Protein AF-A0A0F9K537-F1 (afdb_monomer_lite)

Organism: NCBI:txid412755

Radius of gyration: 23.68 Å; chains: 1; bounding box: 54×37×73 Å

Structure (mmCIF, N/CA/C/O backbone):
data_AF-A0A0F9K537-F1
#
_entry.id   AF-A0A0F9K537-F1
#
loop_
_atom_site.group_PDB
_atom_site.id
_atom_site.type_symbol
_atom_site.label_atom_id
_atom_site.label_alt_id
_atom_site.label_comp_id
_atom_site.label_asym_id
_atom_site.label_entity_id
_atom_site.label_seq_id
_atom_site.pdbx_PDB_ins_code
_atom_site.Cartn_x
_atom_site.Cartn_y
_atom_site.Cartn_z
_atom_site.occupancy
_atom_site.B_iso_or_equiv
_atom_site.auth_seq_id
_atom_site.auth_comp_id
_atom_site.auth_asym_id
_atom_site.auth_atom_id
_atom_site.pdbx_PDB_model_num
ATOM 1 N N . MET A 1 1 ? -4.209 -4.284 17.758 1.00 64.75 1 MET A N 1
ATOM 2 C CA . MET A 1 1 ? -4.452 -5.390 16.801 1.00 64.75 1 MET A CA 1
ATOM 3 C C . MET A 1 1 ? -3.163 -5.709 16.054 1.00 64.75 1 MET A C 1
ATOM 5 O O . MET A 1 1 ? -2.310 -4.832 15.950 1.00 64.75 1 MET A O 1
ATOM 9 N N . LYS A 1 2 ? -2.988 -6.954 15.593 1.00 86.69 2 LYS A N 1
ATOM 10 C CA . LYS A 1 2 ? -1.840 -7.375 14.773 1.00 86.69 2 LYS A CA 1
ATOM 11 C C . LYS A 1 2 ? -2.167 -7.108 13.301 1.00 86.69 2 LYS A C 1
ATOM 13 O O . LYS A 1 2 ? -3.253 -7.473 12.868 1.00 86.69 2 LYS A O 1
ATOM 18 N N . VAL A 1 3 ? -1.240 -6.488 12.570 1.00 93.00 3 VAL A N 1
ATOM 19 C CA . VAL A 1 3 ? -1.329 -6.376 11.106 1.00 93.00 3 VAL A CA 1
ATOM 20 C C . VAL A 1 3 ? -0.833 -7.690 10.518 1.00 93.00 3 VAL A C 1
ATOM 22 O O . VAL A 1 3 ? 0.263 -8.137 10.866 1.00 93.00 3 VAL A O 1
ATOM 25 N N . VAL A 1 4 ? -1.658 -8.320 9.691 1.00 96.19 4 VAL A N 1
ATOM 26 C CA . VAL A 1 4 ? -1.285 -9.487 8.890 1.00 96.19 4 VAL A CA 1
ATOM 27 C C . VAL A 1 4 ? -0.852 -8.990 7.519 1.00 96.19 4 VAL A C 1
ATOM 29 O O . VAL A 1 4 ? -1.452 -8.065 6.975 1.00 96.19 4 VAL A O 1
ATOM 32 N N . ARG A 1 5 ? 0.223 -9.581 7.004 1.00 97.06 5 ARG A N 1
ATOM 33 C CA . ARG A 1 5 ? 0.827 -9.247 5.720 1.00 97.06 5 ARG A CA 1
ATOM 34 C C . ARG A 1 5 ? 0.804 -10.486 4.834 1.00 97.06 5 ARG A C 1
ATOM 36 O O . ARG A 1 5 ? 1.240 -11.548 5.279 1.00 97.06 5 ARG A O 1
ATOM 43 N N . THR A 1 6 ? 0.342 -10.333 3.600 1.00 97.56 6 THR A N 1
ATOM 44 C CA . THR A 1 6 ? 0.309 -11.406 2.602 1.00 97.56 6 THR A CA 1
ATOM 45 C C . THR A 1 6 ? 0.876 -10.901 1.283 1.00 97.56 6 THR A C 1
ATOM 47 O O . THR A 1 6 ? 0.289 -10.018 0.659 1.00 97.56 6 THR A O 1
ATOM 50 N N . GLU A 1 7 ? 1.998 -11.477 0.853 1.00 97.06 7 GLU A N 1
ATOM 51 C CA . GLU A 1 7 ? 2.557 -11.236 -0.481 1.00 97.06 7 GLU A CA 1
ATOM 52 C C . GLU A 1 7 ? 1.710 -11.936 -1.550 1.00 97.06 7 GLU A C 1
ATOM 54 O O . GLU A 1 7 ? 1.183 -13.031 -1.334 1.00 97.06 7 GLU A O 1
ATOM 59 N N . ARG A 1 8 ? 1.594 -11.310 -2.719 1.00 93.56 8 ARG A N 1
ATOM 60 C CA . ARG A 1 8 ? 0.795 -11.779 -3.852 1.00 93.56 8 ARG A CA 1
ATOM 61 C C . ARG A 1 8 ? 1.592 -11.658 -5.144 1.00 93.56 8 ARG A C 1
ATOM 63 O O . ARG A 1 8 ? 2.311 -10.688 -5.354 1.00 93.56 8 ARG A O 1
ATOM 70 N N . GLY A 1 9 ? 1.437 -12.648 -6.020 1.00 87.00 9 GLY A N 1
ATOM 71 C CA . GLY A 1 9 ? 2.233 -12.786 -7.246 1.00 87.00 9 GLY A CA 1
ATOM 72 C C . GLY A 1 9 ? 1.749 -11.978 -8.458 1.00 87.00 9 GLY A C 1
ATOM 73 O O . GLY A 1 9 ? 2.258 -12.188 -9.556 1.00 87.00 9 GLY A O 1
ATOM 74 N N . TRP A 1 10 ? 0.755 -11.096 -8.310 1.00 90.50 10 TRP A N 1
ATOM 75 C CA . TRP A 1 10 ? 0.192 -10.291 -9.405 1.00 90.50 10 TRP A CA 1
ATOM 76 C C . TRP A 1 10 ? 0.182 -8.798 -9.069 1.00 90.50 10 TRP A C 1
ATOM 78 O O . TRP A 1 10 ? 0.131 -8.429 -7.900 1.00 90.50 10 TRP A O 1
ATOM 88 N N . GLY A 1 11 ? 0.210 -7.931 -10.087 1.00 91.56 11 GLY A N 1
ATOM 89 C CA . GLY A 1 11 ? 0.119 -6.477 -9.905 1.00 91.56 11 GLY A CA 1
ATOM 90 C C . GLY A 1 11 ? -1.283 -6.039 -9.474 1.00 91.56 11 GLY A C 1
ATOM 91 O O . GLY A 1 11 ? -2.274 -6.601 -9.933 1.00 91.56 11 GLY A O 1
ATOM 92 N N . GLY A 1 12 ? -1.365 -5.051 -8.583 1.00 91.69 12 GLY A N 1
ATOM 93 C CA . GLY A 1 12 ? -2.626 -4.461 -8.118 1.00 91.69 12 GLY A CA 1
ATOM 94 C C . GLY A 1 12 ? -3.039 -3.185 -8.861 1.00 91.69 12 GLY A C 1
ATOM 95 O O . GLY A 1 12 ? -4.161 -2.728 -8.685 1.00 91.69 12 GLY A O 1
ATOM 96 N N . HIS A 1 13 ? -2.160 -2.606 -9.680 1.00 95.00 13 HIS A N 1
ATOM 97 C CA . HIS A 1 13 ? -2.446 -1.447 -10.530 1.00 95.00 13 HIS A CA 1
ATOM 98 C C . HIS A 1 13 ? -1.657 -1.541 -11.839 1.00 95.00 13 HIS A C 1
ATOM 100 O O . HIS A 1 13 ? -0.875 -2.477 -12.009 1.00 95.00 13 HIS A O 1
ATOM 106 N N . PHE A 1 14 ? -1.879 -0.562 -12.724 1.00 94.44 14 PHE A N 1
ATOM 107 C CA . PHE A 1 14 ? -1.317 -0.461 -14.072 1.00 94.44 14 PHE A CA 1
ATOM 108 C C . PHE A 1 14 ? -1.781 -1.581 -15.019 1.00 94.44 14 PHE A C 1
ATOM 110 O O . PHE A 1 14 ? -1.487 -2.760 -14.844 1.00 94.44 14 PHE A O 1
ATOM 117 N N . ILE A 1 15 ? -2.521 -1.215 -16.071 1.00 91.44 15 ILE A N 1
ATOM 118 C CA . ILE A 1 15 ? -3.167 -2.190 -16.971 1.00 91.44 15 ILE A CA 1
ATOM 119 C C . ILE A 1 15 ? -2.164 -3.093 -17.707 1.00 91.44 15 ILE A C 1
ATOM 121 O O . ILE A 1 15 ? -2.482 -4.237 -18.025 1.00 91.44 15 ILE A O 1
ATOM 125 N N . ALA A 1 16 ? -0.944 -2.602 -17.933 1.00 93.25 16 ALA A N 1
ATOM 126 C CA . ALA A 1 16 ? 0.131 -3.346 -18.578 1.00 93.25 16 ALA A CA 1
ATOM 127 C C . ALA A 1 16 ? 1.107 -3.982 -17.571 1.00 93.25 16 ALA A C 1
ATOM 129 O O . ALA A 1 16 ? 2.204 -4.383 -17.950 1.00 93.25 16 ALA A O 1
ATOM 130 N N . ALA A 1 17 ? 0.719 -4.139 -16.298 1.00 92.62 17 ALA A N 1
ATOM 131 C CA . ALA A 1 17 ? 1.573 -4.744 -15.274 1.00 92.62 17 ALA A CA 1
ATOM 132 C C . ALA A 1 17 ? 2.056 -6.158 -15.634 1.00 92.62 17 ALA A C 1
ATOM 134 O O . ALA A 1 17 ? 3.124 -6.571 -15.199 1.00 92.62 17 ALA A O 1
ATOM 135 N N . SER A 1 18 ? 1.320 -6.915 -16.452 1.00 91.88 18 SER A N 1
ATOM 136 C CA . SER A 1 18 ? 1.773 -8.220 -16.962 1.00 91.88 18 SER A CA 1
ATOM 137 C C . SER A 1 18 ? 3.045 -8.145 -17.818 1.00 91.88 18 SER A C 1
ATOM 139 O O . SER A 1 18 ? 3.727 -9.154 -17.970 1.00 91.88 18 SER A O 1
ATOM 141 N N . MET A 1 19 ? 3.368 -6.963 -18.342 1.00 92.38 19 MET A N 1
ATOM 142 C CA . MET A 1 19 ? 4.566 -6.658 -19.128 1.00 92.38 19 MET A CA 1
ATOM 143 C C . MET A 1 19 ? 5.662 -5.981 -18.284 1.00 92.38 19 MET A C 1
ATOM 145 O O . MET A 1 19 ? 6.722 -5.629 -18.800 1.00 92.38 19 MET A O 1
ATOM 149 N N . CYS A 1 20 ? 5.413 -5.788 -16.987 1.00 92.81 20 CYS A N 1
ATOM 150 C CA . CYS A 1 20 ? 6.408 -5.353 -16.018 1.00 92.81 20 CYS A CA 1
ATOM 151 C C . CYS A 1 20 ? 7.199 -6.556 -15.508 1.00 92.81 20 CYS A C 1
ATOM 153 O O . CYS A 1 20 ? 6.630 -7.573 -15.082 1.00 92.81 20 CYS A O 1
ATOM 155 N N . ARG A 1 21 ? 8.524 -6.424 -15.504 1.00 91.44 21 ARG A N 1
ATOM 156 C CA . ARG A 1 21 ? 9.410 -7.448 -14.940 1.00 91.44 21 ARG A CA 1
ATOM 157 C C . ARG A 1 21 ? 9.461 -7.387 -13.430 1.00 91.44 21 ARG A C 1
ATOM 159 O O . ARG A 1 21 ? 9.520 -8.435 -12.792 1.00 91.44 21 ARG A O 1
ATOM 166 N N . PHE A 1 22 ? 9.329 -6.186 -12.877 1.00 93.94 22 PHE A N 1
ATOM 167 C CA . PHE A 1 22 ? 9.158 -6.003 -11.453 1.00 93.94 22 PHE A CA 1
ATOM 168 C C . PHE A 1 22 ? 7.679 -5.875 -11.116 1.00 93.94 22 PHE A C 1
ATOM 170 O O . PHE A 1 22 ? 6.972 -4.991 -11.608 1.00 93.94 22 PHE A O 1
ATOM 177 N N . ARG A 1 23 ? 7.208 -6.768 -10.249 1.00 95.75 23 ARG A N 1
ATOM 178 C CA . ARG A 1 23 ? 5.869 -6.721 -9.672 1.00 95.75 23 ARG A CA 1
ATOM 179 C C . ARG A 1 23 ? 5.951 -7.169 -8.232 1.00 95.75 23 ARG A C 1
ATOM 181 O O . ARG A 1 23 ? 6.420 -8.270 -7.950 1.00 95.75 23 ARG A O 1
ATOM 188 N N . ARG A 1 24 ? 5.405 -6.354 -7.342 1.00 97.31 24 ARG A N 1
ATOM 189 C CA . ARG A 1 24 ? 5.242 -6.715 -5.943 1.00 97.31 24 ARG A CA 1
ATOM 190 C C . ARG A 1 24 ? 3.901 -6.244 -5.438 1.00 97.31 24 ARG A C 1
ATOM 192 O O . ARG A 1 24 ? 3.478 -5.128 -5.723 1.00 97.31 24 ARG A O 1
ATOM 199 N N . ASN A 1 25 ? 3.206 -7.098 -4.708 1.00 97.56 25 ASN A N 1
ATOM 200 C CA . ASN A 1 25 ? 1.878 -6.781 -4.229 1.00 97.56 25 ASN A CA 1
ATOM 201 C C . ASN A 1 25 ? 1.669 -7.368 -2.840 1.00 97.56 25 ASN A C 1
ATOM 203 O O . ASN A 1 25 ? 1.775 -8.574 -2.643 1.00 97.56 25 ASN A O 1
ATOM 207 N N . THR A 1 26 ? 1.326 -6.505 -1.896 1.00 98.44 26 THR A N 1
ATOM 208 C CA . THR A 1 26 ? 1.140 -6.848 -0.495 1.00 98.44 26 THR A CA 1
ATOM 209 C C . THR A 1 26 ? -0.279 -6.503 -0.075 1.00 98.44 26 THR A C 1
ATOM 211 O O . THR A 1 26 ? -0.734 -5.370 -0.226 1.00 98.44 26 THR A O 1
ATOM 214 N N . LEU A 1 27 ? -0.993 -7.482 0.477 1.00 98.00 27 LEU A N 1
ATOM 215 C CA . LEU A 1 27 ? -2.235 -7.253 1.207 1.00 98.00 27 LEU A CA 1
ATOM 216 C C . LEU A 1 27 ? -1.908 -7.051 2.690 1.00 98.00 27 LEU A C 1
ATOM 218 O O . LEU A 1 27 ? -1.298 -7.915 3.324 1.00 98.00 27 LEU A O 1
ATOM 222 N N . LEU A 1 28 ? -2.333 -5.917 3.241 1.00 97.56 28 LEU A N 1
ATOM 223 C CA . LEU A 1 28 ? -2.277 -5.614 4.666 1.00 97.56 28 LEU A CA 1
ATOM 224 C C . LEU A 1 28 ? -3.668 -5.740 5.271 1.00 97.56 28 LEU A C 1
ATOM 226 O O . LEU A 1 28 ? -4.604 -5.079 4.822 1.00 97.56 28 LEU A O 1
ATOM 230 N N . GLU A 1 29 ? -3.797 -6.539 6.325 1.00 95.19 29 GLU A N 1
ATOM 231 C CA . GLU A 1 29 ? -5.063 -6.754 7.024 1.00 95.19 29 GLU A CA 1
ATOM 232 C C . GLU A 1 29 ? -4.950 -6.371 8.501 1.00 95.19 29 GLU A C 1
ATOM 234 O O . GLU A 1 29 ? -4.051 -6.815 9.220 1.00 95.19 29 GLU A O 1
ATOM 239 N N . CYS A 1 30 ? -5.895 -5.562 8.980 1.00 92.38 30 CYS A N 1
ATOM 240 C CA . CYS A 1 30 ? -6.025 -5.207 10.391 1.00 92.38 30 CYS A CA 1
ATOM 241 C C . CYS A 1 30 ? -7.513 -5.094 10.755 1.00 92.38 30 CYS A C 1
ATOM 243 O O . CYS A 1 30 ? -8.173 -4.087 10.488 1.00 92.38 30 CYS A O 1
ATOM 245 N N . GLY A 1 31 ? -8.072 -6.150 11.354 1.00 88.38 31 GLY A N 1
ATOM 246 C CA . GLY A 1 31 ? -9.503 -6.215 11.656 1.00 88.38 31 GLY A CA 1
ATOM 247 C C . GLY A 1 31 ? -10.350 -6.222 10.379 1.00 88.38 31 GLY A C 1
ATOM 248 O O . GLY A 1 31 ? -10.257 -7.149 9.581 1.00 88.38 31 GLY A O 1
ATOM 249 N N . LYS A 1 32 ? -11.194 -5.199 10.195 1.00 88.50 32 LYS A N 1
ATOM 250 C CA . LYS A 1 32 ? -12.024 -5.035 8.986 1.00 88.50 32 LYS A CA 1
ATOM 251 C C . LYS A 1 32 ? -11.325 -4.258 7.867 1.00 88.50 32 LYS A C 1
ATOM 253 O O . LYS A 1 32 ? -11.779 -4.326 6.729 1.00 88.50 32 LYS A O 1
ATOM 258 N N . LYS A 1 33 ? -10.249 -3.528 8.181 1.00 91.06 33 LYS A N 1
ATOM 259 C CA . LYS A 1 33 ? -9.518 -2.718 7.203 1.00 91.06 33 LYS A CA 1
ATOM 260 C C . LYS A 1 33 ? -8.540 -3.589 6.432 1.00 91.06 33 LYS A C 1
ATOM 262 O O . LYS A 1 33 ? -7.820 -4.401 7.022 1.00 91.06 33 LYS A O 1
ATOM 267 N N . ARG A 1 34 ? -8.529 -3.392 5.118 1.00 95.88 34 ARG A N 1
ATOM 268 C CA . ARG A 1 34 ? -7.655 -4.082 4.177 1.00 95.88 34 ARG A CA 1
ATOM 269 C C . ARG A 1 34 ? -7.102 -3.086 3.179 1.00 95.88 34 ARG A C 1
ATOM 271 O O . ARG A 1 34 ? -7.869 -2.317 2.605 1.00 95.88 34 ARG A O 1
ATOM 278 N N . ILE A 1 35 ? -5.791 -3.117 2.997 1.00 97.56 35 ILE A N 1
ATOM 279 C CA . ILE A 1 35 ? -5.073 -2.231 2.085 1.00 97.56 35 ILE A CA 1
ATOM 280 C C . ILE A 1 35 ? -4.256 -3.088 1.132 1.00 97.56 35 ILE A C 1
ATOM 282 O O . ILE A 1 35 ? -3.571 -4.016 1.558 1.00 97.56 35 ILE A O 1
ATOM 286 N N . VAL A 1 36 ? -4.330 -2.767 -0.151 1.00 98.25 36 VAL A N 1
ATOM 287 C CA . VAL A 1 36 ? -3.458 -3.312 -1.185 1.00 98.25 36 VAL A CA 1
ATOM 288 C C . VAL A 1 36 ? -2.343 -2.313 -1.434 1.00 98.25 36 VAL A C 1
ATOM 290 O O . VAL A 1 36 ? -2.634 -1.187 -1.810 1.00 98.25 36 VAL A O 1
ATOM 293 N N . VAL A 1 37 ? -1.092 -2.729 -1.259 1.00 98.44 37 VAL A N 1
ATOM 294 C CA . VAL A 1 37 ? 0.093 -1.983 -1.701 1.00 98.44 37 VAL A CA 1
ATOM 295 C C . VAL A 1 37 ? 0.649 -2.698 -2.918 1.00 98.44 37 VAL A C 1
ATOM 297 O O . VAL A 1 37 ? 0.933 -3.891 -2.847 1.00 98.44 37 VAL A O 1
ATOM 300 N N . SER A 1 38 ? 0.789 -2.005 -4.039 1.00 98.25 38 SER A N 1
ATOM 301 C CA . SER A 1 38 ? 1.267 -2.586 -5.289 1.00 98.25 38 SER A CA 1
ATOM 302 C C . SER A 1 38 ? 2.406 -1.752 -5.834 1.00 98.25 38 SER A C 1
ATOM 304 O O . SER A 1 38 ? 2.232 -0.559 -6.029 1.00 98.25 38 SER A O 1
ATOM 306 N N . THR A 1 39 ? 3.513 -2.401 -6.173 1.00 98.25 39 THR A N 1
ATOM 307 C CA . THR A 1 39 ? 4.623 -1.812 -6.918 1.00 98.25 39 THR A CA 1
ATOM 308 C C . THR A 1 39 ? 4.742 -2.501 -8.265 1.00 98.25 39 THR A C 1
ATOM 310 O O . THR A 1 39 ? 4.729 -3.733 -8.339 1.00 98.25 39 THR A O 1
ATOM 313 N N . VAL A 1 40 ? 4.832 -1.714 -9.329 1.00 97.31 40 VAL A N 1
ATOM 314 C CA . VAL A 1 40 ? 5.134 -2.194 -10.679 1.00 97.31 40 VAL A CA 1
ATOM 315 C C . VAL A 1 40 ? 6.319 -1.416 -11.230 1.00 97.31 40 VAL A C 1
ATOM 317 O O . VAL A 1 40 ? 6.553 -0.274 -10.839 1.00 97.31 40 VAL A O 1
ATOM 320 N N . GLY A 1 41 ? 7.097 -2.047 -12.099 1.00 95.56 41 GLY A N 1
ATOM 321 C CA . GLY A 1 41 ? 8.331 -1.459 -12.593 1.00 95.56 41 GLY A CA 1
ATOM 322 C C . GLY A 1 41 ? 8.921 -2.203 -13.771 1.00 95.56 41 GLY A C 1
ATOM 323 O O . GLY A 1 41 ? 8.524 -3.340 -14.046 1.00 95.56 41 GLY A O 1
ATOM 324 N N . CYS A 1 42 ? 9.900 -1.591 -14.437 1.00 92.75 42 CYS A N 1
ATOM 325 C CA . CYS A 1 42 ? 10.659 -2.270 -15.490 1.00 92.75 42 CYS A CA 1
ATOM 326 C C . CYS A 1 42 ? 9.708 -2.750 -16.612 1.00 92.75 42 CYS A C 1
ATOM 328 O O . CYS A 1 42 ? 9.559 -3.950 -16.869 1.00 92.75 42 CYS A O 1
ATOM 330 N N . TYR A 1 43 ? 8.940 -1.811 -17.179 1.00 93.62 43 TYR A N 1
ATOM 331 C CA . TYR A 1 43 ? 7.892 -2.075 -18.169 1.00 93.62 43 TYR A CA 1
ATOM 332 C C . TYR A 1 43 ? 8.475 -2.221 -19.578 1.00 93.62 43 TYR A C 1
ATOM 334 O O . TYR A 1 43 ? 9.131 -1.308 -20.070 1.00 93.62 43 TYR A O 1
ATOM 342 N N . TYR A 1 44 ? 8.189 -3.343 -20.246 1.00 91.06 44 TYR A N 1
ATOM 343 C CA . TYR A 1 44 ? 8.619 -3.608 -21.625 1.00 91.06 44 TYR A CA 1
ATOM 344 C C . TYR A 1 44 ? 7.397 -3.732 -22.545 1.00 91.06 44 TYR A C 1
ATOM 346 O O . TYR A 1 44 ? 6.779 -4.802 -22.592 1.00 91.06 44 TYR A O 1
ATOM 354 N N . PRO A 1 45 ? 7.011 -2.662 -23.267 1.00 87.94 45 PRO A N 1
ATOM 355 C CA . PRO A 1 45 ? 5.871 -2.707 -24.172 1.00 87.94 45 PRO A CA 1
ATOM 356 C C . PRO A 1 45 ? 6.089 -3.711 -25.318 1.00 87.94 45 PRO A C 1
ATOM 358 O O . PRO A 1 45 ? 7.228 -3.993 -25.707 1.00 87.94 45 PRO A O 1
ATOM 361 N N . PRO A 1 46 ? 5.009 -4.227 -25.933 1.00 83.19 46 PRO A N 1
ATOM 362 C CA . PRO A 1 46 ? 5.118 -5.053 -27.127 1.00 83.19 46 PRO A CA 1
ATOM 363 C C . PRO A 1 46 ? 5.801 -4.264 -28.250 1.00 83.19 46 PRO A C 1
ATOM 365 O O . PRO A 1 46 ? 5.419 -3.131 -28.534 1.00 83.19 46 PRO A O 1
ATOM 368 N N . GLY A 1 47 ? 6.802 -4.865 -28.894 1.00 76.69 47 GLY A N 1
ATOM 369 C CA . GLY A 1 47 ? 7.589 -4.211 -29.945 1.00 76.69 47 GLY A CA 1
ATOM 370 C C . GLY A 1 47 ? 8.847 -3.490 -29.455 1.00 76.69 47 GLY A C 1
ATOM 371 O O . GLY A 1 47 ? 9.629 -3.053 -30.295 1.00 76.69 47 GLY A O 1
ATOM 372 N N . ALA A 1 48 ? 9.091 -3.420 -28.140 1.00 72.25 48 ALA A N 1
ATOM 373 C CA . ALA A 1 48 ? 10.434 -3.148 -27.634 1.00 72.25 48 ALA A CA 1
ATOM 374 C C . ALA A 1 48 ? 11.396 -4.246 -28.119 1.00 72.25 48 ALA A C 1
ATOM 376 O O . ALA A 1 48 ? 10.993 -5.412 -28.242 1.00 72.25 48 ALA A O 1
ATOM 377 N N . ASP A 1 49 ? 12.652 -3.887 -28.399 1.00 66.56 49 ASP A N 1
ATOM 378 C CA . ASP A 1 49 ? 13.678 -4.861 -28.767 1.00 66.56 49 ASP A CA 1
ATOM 379 C C . ASP A 1 49 ? 14.013 -5.751 -27.560 1.00 66.56 49 ASP A C 1
ATOM 381 O O . ASP A 1 49 ? 14.934 -5.522 -26.782 1.00 66.56 49 ASP A O 1
ATOM 385 N N . ASN A 1 50 ? 13.213 -6.796 -27.384 1.00 59.72 50 ASN A N 1
ATOM 386 C CA . ASN A 1 50 ? 13.370 -7.765 -26.309 1.00 59.72 50 ASN A CA 1
ATOM 387 C C . ASN A 1 50 ? 14.472 -8.793 -26.611 1.00 59.72 50 ASN A C 1
ATOM 389 O O . ASN A 1 50 ? 14.613 -9.752 -25.853 1.00 59.72 50 ASN A O 1
ATOM 393 N N . SER A 1 51 ? 15.235 -8.637 -27.705 1.00 60.97 51 SER A N 1
ATOM 394 C CA . SER A 1 51 ? 16.347 -9.541 -28.033 1.00 60.97 51 SER A CA 1
ATOM 395 C C . SER A 1 51 ? 17.466 -9.482 -26.991 1.00 60.97 51 SER A C 1
ATOM 397 O O . SER A 1 51 ? 18.157 -10.477 -26.775 1.00 60.97 51 SER A O 1
ATOM 399 N N . LEU A 1 52 ? 17.568 -8.356 -26.280 1.00 59.00 52 LEU A N 1
ATOM 400 C CA . LEU A 1 52 ? 18.384 -8.186 -25.087 1.00 59.00 52 LEU A CA 1
ATOM 401 C C . LEU A 1 52 ? 17.457 -7.841 -23.925 1.00 59.00 52 LEU A C 1
ATOM 403 O O . LEU A 1 52 ? 17.263 -6.662 -23.618 1.00 59.00 52 LEU A O 1
ATOM 407 N N . PRO A 1 53 ? 16.862 -8.851 -23.261 1.00 53.78 53 PRO A N 1
ATOM 408 C CA . PRO A 1 53 ? 15.975 -8.605 -22.144 1.00 53.78 53 PRO A CA 1
ATOM 409 C C . PRO A 1 53 ? 16.676 -7.752 -21.081 1.00 53.78 53 PRO A C 1
ATOM 411 O O . PRO A 1 53 ? 16.042 -6.962 -20.400 1.00 53.78 53 PRO A O 1
ATOM 414 N N . GLU A 1 54 ? 17.982 -7.886 -20.947 1.00 59.94 54 GLU A N 1
ATOM 415 C CA . GLU A 1 54 ? 18.770 -7.271 -19.890 1.00 59.94 54 GLU A CA 1
ATOM 416 C C . GLU A 1 54 ? 19.157 -5.816 -20.176 1.00 59.94 54 GLU A C 1
ATOM 418 O O . GLU A 1 54 ? 19.800 -5.215 -19.323 1.00 59.94 54 GLU A O 1
ATOM 423 N N . ASN A 1 55 ? 18.783 -5.237 -21.331 1.00 67.56 55 ASN A N 1
ATOM 424 C CA . ASN A 1 55 ? 19.093 -3.834 -21.596 1.00 67.56 55 ASN A CA 1
ATOM 425 C C . ASN A 1 55 ? 18.047 -2.906 -20.934 1.00 67.56 55 ASN A C 1
ATOM 427 O O . ASN A 1 55 ? 16.887 -2.880 -21.374 1.00 67.56 55 ASN A O 1
ATOM 431 N N . PRO A 1 56 ? 18.423 -2.136 -19.897 1.00 67.50 56 PRO A N 1
ATOM 432 C CA . PRO A 1 56 ? 17.553 -1.129 -19.298 1.00 67.50 56 PRO A CA 1
ATOM 433 C C . P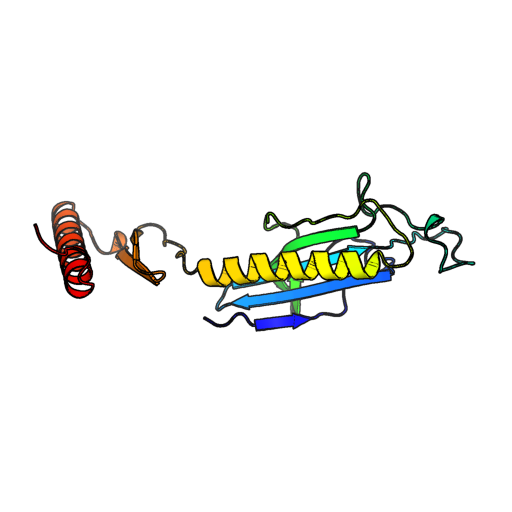RO A 1 56 ? 17.069 -0.049 -20.275 1.00 67.50 56 PRO A C 1
ATOM 435 O O . PRO A 1 56 ? 15.992 0.505 -20.077 1.00 67.50 56 PRO A O 1
ATOM 438 N N . GLU A 1 57 ? 17.805 0.211 -21.360 1.00 70.56 57 GLU A N 1
ATOM 439 C CA . GLU A 1 57 ? 17.454 1.221 -22.374 1.00 70.56 57 GLU A CA 1
ATOM 440 C C . GLU A 1 57 ? 16.150 0.904 -23.127 1.00 70.56 57 GLU A C 1
ATOM 442 O O . GLU A 1 57 ? 15.540 1.792 -23.716 1.00 70.56 57 GLU A O 1
ATOM 447 N N . ASN A 1 58 ? 15.706 -0.357 -23.090 1.00 79.94 58 ASN A N 1
ATOM 448 C CA . ASN A 1 58 ? 14.465 -0.806 -23.725 1.00 79.94 58 ASN A CA 1
ATOM 449 C C . ASN A 1 58 ? 13.247 -0.735 -22.789 1.00 79.94 58 ASN A C 1
ATOM 451 O O . ASN A 1 58 ? 12.125 -1.026 -23.219 1.00 79.94 58 ASN A O 1
ATOM 455 N N . ALA A 1 59 ? 13.448 -0.382 -21.516 1.00 84.81 59 ALA A N 1
ATOM 456 C CA . ALA A 1 59 ? 12.350 -0.148 -20.594 1.00 84.81 59 ALA A CA 1
ATOM 457 C C . ALA A 1 59 ? 11.617 1.150 -20.964 1.00 84.81 59 ALA A C 1
ATOM 459 O O . ALA A 1 59 ? 12.219 2.151 -21.344 1.00 84.81 59 ALA A O 1
ATOM 460 N N . SER A 1 60 ? 10.296 1.145 -20.821 1.00 91.19 60 SER A N 1
ATOM 461 C CA . SER A 1 60 ? 9.453 2.331 -20.948 1.00 91.19 60 SER A CA 1
ATOM 462 C C . SER A 1 60 ? 8.994 2.791 -19.571 1.00 91.19 60 SER A C 1
ATOM 464 O O . SER A 1 60 ? 8.891 2.002 -18.628 1.00 91.19 60 SER A O 1
ATOM 466 N N . THR A 1 61 ? 8.644 4.069 -19.461 1.00 92.81 61 THR A N 1
ATOM 467 C CA . THR A 1 61 ? 8.034 4.589 -18.242 1.00 92.81 61 THR A CA 1
ATOM 468 C C . THR A 1 61 ? 6.601 4.066 -18.075 1.00 92.81 61 THR A C 1
ATOM 470 O O . THR A 1 61 ? 5.874 3.843 -19.047 1.00 92.81 61 THR A O 1
ATOM 473 N N . ILE A 1 62 ? 6.204 3.854 -16.821 1.00 91.31 62 ILE A N 1
ATOM 474 C CA . ILE A 1 62 ? 4.853 3.463 -16.381 1.00 91.31 62 ILE A CA 1
ATOM 475 C C . ILE A 1 62 ? 3.958 4.706 -16.229 1.00 91.31 62 ILE A C 1
ATOM 477 O O . ILE A 1 62 ? 2.739 4.629 -16.371 1.00 91.31 62 ILE A O 1
ATOM 481 N N . GLY A 1 63 ? 4.576 5.873 -16.019 1.00 89.44 63 GLY A N 1
ATOM 482 C CA . GLY A 1 63 ? 3.939 7.187 -15.988 1.00 89.44 63 GLY A CA 1
ATOM 483 C C . GLY A 1 63 ? 4.892 8.291 -16.452 1.00 89.44 63 GLY A C 1
ATOM 484 O O . GLY A 1 63 ? 5.950 8.012 -17.016 1.00 89.44 63 GLY A O 1
ATOM 485 N N . TYR A 1 64 ? 4.530 9.556 -16.228 1.00 88.50 64 TYR A N 1
ATOM 486 C CA . TYR A 1 64 ? 5.397 10.692 -16.567 1.00 88.50 64 TYR A CA 1
ATOM 487 C C . TYR A 1 64 ? 6.698 10.629 -15.755 1.00 88.50 64 TYR A C 1
ATOM 489 O O . TYR A 1 64 ? 6.646 10.813 -14.541 1.00 88.50 64 TYR A O 1
ATOM 497 N N . GLU A 1 65 ? 7.819 10.341 -16.430 1.00 91.44 65 GLU A N 1
ATOM 498 C CA . GLU A 1 65 ? 9.178 10.244 -15.861 1.00 91.44 65 GLU A CA 1
ATOM 499 C C . GLU A 1 65 ? 9.333 9.215 -14.719 1.00 91.44 65 GLU A C 1
ATOM 501 O O . GLU A 1 65 ? 10.143 9.390 -13.812 1.00 91.44 65 GLU A O 1
ATOM 506 N N . ARG A 1 66 ? 8.565 8.114 -14.754 1.00 95.12 66 ARG A N 1
ATOM 507 C CA . ARG A 1 66 ? 8.606 7.055 -13.725 1.00 95.12 66 ARG A CA 1
ATOM 508 C C . ARG A 1 66 ? 8.751 5.672 -14.342 1.00 95.12 66 ARG A C 1
ATOM 510 O O . ARG A 1 66 ? 7.864 5.241 -15.077 1.00 95.12 66 ARG A O 1
ATOM 517 N N . TYR A 1 67 ? 9.821 4.958 -14.014 1.00 95.94 67 TYR A N 1
ATOM 518 C CA . TYR A 1 67 ? 10.034 3.564 -14.428 1.00 95.94 67 TYR A CA 1
ATOM 519 C C . TYR A 1 67 ? 9.515 2.555 -13.407 1.00 95.94 67 TYR A C 1
ATOM 521 O O . TYR A 1 67 ? 9.205 1.426 -13.783 1.00 95.94 67 TYR A O 1
ATOM 529 N N . TYR A 1 68 ? 9.407 2.966 -12.142 1.00 97.38 68 TYR A N 1
ATOM 530 C CA . TYR A 1 68 ? 8.803 2.199 -11.057 1.00 97.38 68 TYR A CA 1
ATOM 531 C C . TYR A 1 68 ? 7.803 3.081 -10.320 1.00 97.38 68 TYR A C 1
ATOM 533 O O . TYR A 1 68 ? 8.030 4.281 -10.153 1.00 97.38 68 TYR A O 1
ATOM 541 N N . GLU A 1 69 ? 6.711 2.479 -9.867 1.00 97.88 69 GLU A N 1
ATOM 542 C CA . GLU A 1 69 ? 5.634 3.155 -9.151 1.00 97.88 69 GLU A CA 1
ATOM 543 C C . GLU A 1 69 ? 5.064 2.220 -8.084 1.00 97.88 69 GLU A C 1
ATOM 545 O O . GLU A 1 69 ? 4.798 1.045 -8.349 1.00 97.88 69 GLU A O 1
ATOM 550 N N . THR A 1 70 ? 4.887 2.739 -6.873 1.00 98.38 70 THR A N 1
ATOM 551 C CA . THR A 1 70 ? 4.160 2.114 -5.774 1.00 98.38 70 THR A CA 1
ATOM 552 C C . THR A 1 70 ? 2.878 2.892 -5.541 1.00 98.38 70 THR A C 1
ATOM 554 O O . THR A 1 70 ? 2.909 4.101 -5.357 1.00 98.38 70 THR A O 1
ATOM 557 N N . MET A 1 71 ? 1.753 2.192 -5.487 1.00 98.19 71 MET A N 1
ATOM 558 C CA . MET A 1 71 ? 0.454 2.761 -5.146 1.00 98.19 71 MET A CA 1
ATOM 559 C C . MET A 1 71 ? -0.210 1.942 -4.043 1.00 98.19 71 MET A C 1
ATOM 561 O O . MET A 1 71 ? 0.057 0.744 -3.886 1.00 98.19 71 MET A O 1
ATOM 565 N N . ALA A 1 72 ? -1.110 2.576 -3.293 1.00 98.25 72 ALA A N 1
ATOM 566 C CA . ALA A 1 72 ? -1.887 1.927 -2.249 1.00 98.25 72 ALA A CA 1
ATOM 567 C C . ALA A 1 72 ? -3.384 2.186 -2.432 1.00 98.25 72 ALA A C 1
ATOM 569 O O . ALA A 1 72 ? -3.794 3.281 -2.798 1.00 98.25 72 ALA A O 1
ATOM 570 N N . PHE A 1 73 ? -4.209 1.180 -2.152 1.00 97.81 73 PHE A N 1
ATOM 571 C CA . PHE A 1 73 ? -5.659 1.242 -2.335 1.00 97.81 73 PHE A CA 1
ATOM 572 C C . PHE A 1 73 ? -6.392 0.549 -1.191 1.00 97.81 73 PHE A C 1
ATOM 574 O O . PHE A 1 73 ? -5.898 -0.437 -0.634 1.00 97.81 73 PHE A O 1
ATOM 581 N N . GLU A 1 74 ? -7.616 0.984 -0.889 1.00 96.56 74 GLU A N 1
ATOM 582 C CA . GLU A 1 74 ? -8.542 0.128 -0.142 1.00 96.56 74 GLU A CA 1
ATOM 583 C C . GLU A 1 74 ? -8.754 -1.185 -0.906 1.00 96.56 74 GLU A C 1
ATOM 585 O O . GLU A 1 74 ? -8.883 -1.196 -2.131 1.00 96.56 74 GLU A O 1
ATOM 590 N N . ALA A 1 75 ? -8.820 -2.311 -0.199 1.00 96.31 75 ALA A N 1
ATOM 591 C CA . ALA A 1 75 ? -9.118 -3.578 -0.853 1.00 96.31 75 ALA A CA 1
ATOM 592 C C . ALA A 1 75 ? -10.630 -3.739 -1.093 1.00 96.31 75 ALA A C 1
ATOM 594 O O . ALA A 1 75 ? -11.444 -3.511 -0.195 1.00 96.31 75 ALA A O 1
ATOM 595 N N . ARG A 1 76 ? -11.012 -4.217 -2.280 1.00 95.75 76 ARG A N 1
ATOM 596 C CA . ARG A 1 76 ? -12.367 -4.688 -2.595 1.00 95.75 76 ARG A CA 1
ATOM 597 C C . ARG A 1 76 ? -12.356 -6.204 -2.706 1.00 95.75 76 ARG A C 1
ATOM 599 O O . ARG A 1 76 ? -11.519 -6.769 -3.403 1.00 95.75 76 ARG A O 1
ATOM 606 N N . PHE A 1 77 ? -13.312 -6.865 -2.067 1.00 96.06 77 PHE A N 1
ATOM 607 C CA . PHE A 1 77 ? -13.476 -8.301 -2.251 1.00 96.06 77 PHE A CA 1
ATOM 608 C C . PHE A 1 77 ? -14.052 -8.585 -3.641 1.00 96.06 77 PHE A C 1
ATOM 610 O O . PHE A 1 77 ? -15.104 -8.058 -4.002 1.00 96.06 77 PHE A O 1
ATOM 617 N N . SER A 1 78 ? -13.338 -9.390 -4.416 1.00 92.69 78 SER A N 1
ATOM 618 C CA . SER A 1 78 ? -13.727 -9.896 -5.726 1.00 92.69 78 SER A CA 1
ATOM 619 C C . SER A 1 78 ? -13.405 -11.381 -5.725 1.00 92.69 78 SER A C 1
ATOM 621 O O . SER A 1 78 ? -12.256 -11.763 -5.927 1.00 92.69 78 SER A O 1
ATOM 623 N N . GLU A 1 79 ? -14.407 -12.197 -5.402 1.00 91.88 79 GLU A N 1
ATOM 624 C CA . GLU A 1 79 ? -14.234 -13.618 -5.098 1.00 91.88 79 GLU A CA 1
ATOM 625 C C . GLU A 1 79 ? -13.299 -14.331 -6.102 1.00 91.88 79 GLU A C 1
ATOM 627 O O . GLU A 1 79 ? -13.473 -14.168 -7.312 1.00 91.88 79 GLU A O 1
ATOM 632 N N . PRO A 1 80 ? -12.300 -15.105 -5.629 1.00 93.19 80 PRO A N 1
ATOM 633 C CA . PRO A 1 80 ? -11.995 -15.429 -4.228 1.00 93.19 80 PRO A CA 1
ATOM 634 C C . PRO A 1 80 ? -10.999 -14.466 -3.547 1.00 93.19 80 PRO A C 1
ATOM 636 O O . PRO A 1 80 ? -10.573 -14.727 -2.421 1.00 93.19 80 PRO A O 1
ATOM 639 N N . TYR A 1 81 ? -10.600 -13.370 -4.200 1.00 94.12 81 TYR A N 1
ATOM 640 C CA . TYR A 1 81 ? -9.466 -12.542 -3.781 1.00 94.12 81 TYR A CA 1
ATOM 641 C C . TYR A 1 81 ? -9.870 -11.142 -3.294 1.00 94.12 81 TYR A C 1
ATOM 643 O O . TYR A 1 81 ? -10.922 -10.595 -3.619 1.00 94.12 81 TYR A O 1
ATOM 651 N N . TRP A 1 82 ? -9.003 -10.533 -2.486 1.00 96.19 82 TRP A N 1
ATOM 652 C CA . TRP A 1 82 ? -9.083 -9.112 -2.146 1.00 96.19 82 TRP A CA 1
ATOM 653 C C . TRP A 1 82 ? -8.254 -8.315 -3.145 1.00 96.19 82 TRP A C 1
ATOM 655 O O . TRP A 1 82 ? -7.031 -8.330 -3.070 1.00 96.19 82 TRP A O 1
ATOM 665 N N . GLU A 1 83 ? -8.897 -7.611 -4.066 1.00 96.12 83 GLU A N 1
ATOM 666 C CA . GLU A 1 83 ? -8.224 -6.837 -5.112 1.00 96.12 83 GLU A CA 1
ATOM 667 C C . GLU A 1 83 ? -8.090 -5.361 -4.742 1.00 96.12 83 GLU A C 1
ATOM 669 O O . GLU A 1 83 ? -8.778 -4.864 -3.849 1.00 96.12 83 GLU A O 1
ATOM 674 N N . ALA A 1 84 ? -7.196 -4.646 -5.424 1.00 96.56 84 ALA A N 1
ATOM 675 C CA . ALA A 1 84 ? -7.110 -3.198 -5.281 1.00 96.56 84 ALA A CA 1
ATOM 676 C C . ALA A 1 84 ? -8.413 -2.549 -5.763 1.00 96.56 84 ALA A C 1
ATOM 678 O O . ALA A 1 84 ? -8.859 -2.773 -6.891 1.00 96.56 84 ALA A O 1
ATOM 679 N N . ASN A 1 85 ? -9.026 -1.716 -4.927 1.00 96.44 85 ASN A N 1
ATOM 680 C CA . ASN A 1 85 ? -10.074 -0.820 -5.381 1.00 96.44 85 ASN A CA 1
ATOM 681 C C . ASN A 1 85 ? -9.423 0.432 -5.968 1.00 96.44 85 ASN A C 1
ATOM 683 O O . ASN A 1 85 ? -9.200 1.405 -5.254 1.00 96.44 85 ASN A O 1
ATOM 687 N N . VAL A 1 86 ? -9.134 0.410 -7.267 1.00 92.69 86 VAL A N 1
ATOM 688 C CA . VAL A 1 86 ? -8.439 1.510 -7.962 1.00 92.69 86 VAL A CA 1
ATOM 689 C C . VAL A 1 86 ? -9.165 2.861 -7.878 1.00 92.69 86 VAL A C 1
ATOM 691 O O . VAL A 1 86 ? -8.553 3.896 -8.097 1.00 92.69 86 VAL A O 1
ATOM 694 N N . CYS A 1 87 ? -10.452 2.878 -7.509 1.00 94.38 87 CYS A N 1
ATOM 695 C CA . CYS A 1 87 ? -11.215 4.107 -7.264 1.00 94.38 87 CYS A CA 1
ATOM 696 C C . CYS A 1 87 ? -11.022 4.690 -5.851 1.00 94.38 87 CYS A C 1
ATOM 698 O O . CYS A 1 87 ? -11.591 5.734 -5.540 1.00 94.38 87 CYS A O 1
ATOM 700 N N . LYS A 1 88 ? -10.306 3.990 -4.968 1.00 94.75 88 LYS A N 1
ATOM 701 C CA . LYS A 1 88 ? -10.091 4.355 -3.564 1.00 94.75 88 LYS A CA 1
ATOM 702 C C . LYS A 1 88 ? -8.612 4.267 -3.211 1.00 94.75 88 LYS A C 1
ATOM 704 O O . LYS A 1 88 ? -8.186 3.411 -2.431 1.00 94.75 88 LYS A O 1
ATOM 709 N N . GLU A 1 89 ? -7.842 5.137 -3.841 1.00 95.62 89 GLU A N 1
ATOM 710 C CA . GLU A 1 89 ? -6.426 5.311 -3.553 1.00 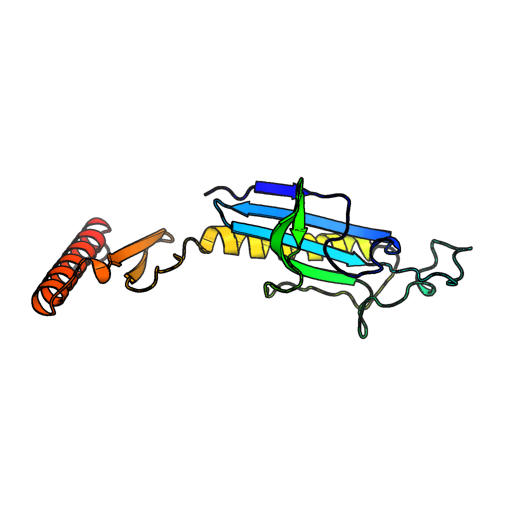95.62 89 GLU A CA 1
ATOM 711 C C . GLU A 1 89 ? -6.213 5.834 -2.126 1.00 95.62 89 GLU A C 1
ATOM 713 O O . GLU A 1 89 ? -7.015 6.606 -1.596 1.00 95.62 89 GLU A O 1
ATOM 718 N N . ILE A 1 90 ? -5.136 5.378 -1.495 1.00 94.88 90 ILE A N 1
ATOM 719 C CA . ILE A 1 90 ? -4.712 5.777 -0.159 1.00 94.88 90 ILE A CA 1
ATOM 720 C C . ILE A 1 90 ? -3.391 6.519 -0.303 1.00 94.88 90 ILE A C 1
ATOM 722 O O . ILE A 1 90 ? -2.413 5.949 -0.777 1.00 94.88 90 ILE A O 1
ATOM 726 N N . SER A 1 91 ? -3.361 7.769 0.151 1.00 94.50 91 SER A N 1
ATOM 727 C CA . SER A 1 91 ? -2.141 8.575 0.190 1.00 94.50 91 SER A CA 1
ATOM 728 C C . SER A 1 91 ? -1.202 8.134 1.316 1.00 94.50 91 SER A C 1
ATOM 730 O O . SER A 1 91 ? -1.642 7.650 2.364 1.00 94.50 91 SER A O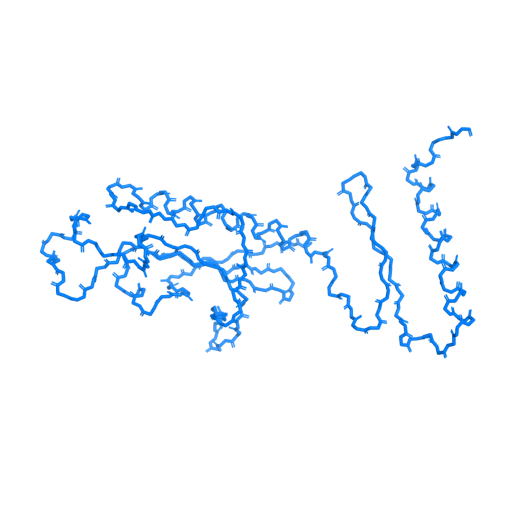 1
ATOM 732 N N . PHE A 1 92 ? 0.093 8.327 1.094 1.00 95.69 92 PHE A N 1
ATOM 733 C CA . PHE A 1 92 ? 1.185 8.061 2.028 1.00 95.69 92 PHE A CA 1
ATOM 734 C C . PHE A 1 92 ? 2.377 8.969 1.684 1.00 95.69 92 PHE A C 1
ATOM 736 O O . PHE A 1 92 ? 2.407 9.566 0.609 1.00 95.69 92 PHE A O 1
ATOM 743 N N . GLU A 1 93 ? 3.333 9.087 2.603 1.00 95.81 93 GLU A N 1
ATOM 744 C CA . GLU A 1 93 ? 4.453 10.040 2.517 1.00 95.81 93 GLU A CA 1
ATOM 745 C C . GLU A 1 93 ? 5.759 9.408 2.021 1.00 95.81 93 GLU A C 1
ATOM 747 O O . GLU A 1 93 ? 6.663 10.108 1.565 1.00 95.81 93 GLU A O 1
ATOM 752 N N . SER A 1 94 ? 5.893 8.087 2.147 1.00 96.44 94 SER A N 1
ATOM 753 C CA . SER A 1 94 ? 7.061 7.355 1.660 1.00 96.44 94 SER A CA 1
ATOM 754 C C . SER A 1 94 ? 7.258 7.568 0.160 1.00 96.44 94 SER A C 1
ATOM 756 O O . SER A 1 94 ? 6.298 7.701 -0.600 1.00 96.44 94 SER A O 1
ATOM 758 N N . GLU A 1 95 ? 8.521 7.553 -0.265 1.00 97.44 95 GLU A N 1
ATOM 759 C CA . GLU A 1 95 ? 8.877 7.578 -1.681 1.00 97.44 95 GLU A CA 1
ATOM 760 C C . GLU A 1 95 ? 8.122 6.474 -2.432 1.00 97.44 95 GLU A C 1
ATOM 762 O O . GLU A 1 95 ? 8.016 5.339 -1.961 1.00 97.44 95 GLU A O 1
ATOM 767 N N . TRP A 1 96 ? 7.541 6.837 -3.573 1.00 97.31 96 TRP A N 1
ATOM 768 C CA . TRP A 1 96 ? 6.583 5.996 -4.288 1.00 97.31 96 TRP A CA 1
ATOM 769 C C . TRP A 1 96 ? 6.933 5.809 -5.759 1.00 97.31 96 TRP A C 1
ATOM 771 O O . TRP A 1 96 ? 6.256 5.052 -6.448 1.00 97.31 96 TRP A O 1
ATOM 781 N N . SER A 1 97 ? 7.989 6.450 -6.254 1.00 97.56 97 SER A N 1
ATOM 782 C CA . SER A 1 97 ? 8.409 6.315 -7.643 1.00 97.56 97 SER A CA 1
ATOM 783 C C . SER A 1 97 ? 9.912 6.375 -7.808 1.00 97.56 97 SER A C 1
ATOM 785 O O . SER A 1 97 ? 10.562 7.149 -7.114 1.00 97.56 97 SER A O 1
ATOM 787 N N . LEU A 1 98 ? 10.425 5.658 -8.806 1.00 96.94 98 LEU A N 1
ATOM 788 C CA . LEU A 1 98 ? 11.808 5.773 -9.265 1.00 96.94 98 LEU A CA 1
ATOM 789 C C . LEU A 1 98 ? 11.816 6.202 -10.734 1.00 96.94 98 LEU A C 1
ATOM 791 O O . LEU A 1 98 ? 11.049 5.681 -11.552 1.00 96.94 98 LEU A O 1
ATOM 795 N N . ASN A 1 99 ? 12.684 7.153 -11.066 1.00 95.31 99 ASN A N 1
ATOM 796 C CA . ASN A 1 99 ? 12.851 7.723 -12.408 1.00 95.31 99 ASN A CA 1
ATOM 797 C C . ASN A 1 99 ? 14.013 7.092 -13.195 1.00 95.31 99 ASN A C 1
ATOM 799 O O . ASN A 1 99 ? 14.336 7.536 -14.293 1.00 95.31 99 ASN A O 1
ATOM 803 N N . GLU A 1 100 ? 14.604 6.038 -12.649 1.00 92.69 100 GLU A N 1
ATOM 804 C CA . GLU A 1 100 ? 15.703 5.271 -13.222 1.00 92.69 100 GLU A CA 1
ATOM 805 C C . GLU A 1 100 ? 15.262 3.824 -13.464 1.00 92.69 100 GLU A C 1
ATOM 807 O O . GLU A 1 100 ? 14.317 3.329 -12.845 1.00 92.69 100 GLU A O 1
ATOM 812 N N . CYS A 1 101 ? 15.949 3.136 -14.367 1.00 90.19 101 CYS A N 1
ATOM 813 C CA . CYS A 1 101 ? 15.791 1.708 -14.588 1.00 90.19 101 CYS A CA 1
ATOM 814 C C . CYS A 1 101 ? 17.163 1.174 -14.966 1.00 90.19 101 CYS A C 1
ATOM 816 O O . CYS A 1 101 ? 17.523 1.215 -16.125 1.00 90.19 101 CYS A O 1
ATOM 818 N N . GLU A 1 102 ? 17.951 0.755 -13.988 1.00 88.81 102 GLU A N 1
ATOM 819 C CA . GLU A 1 102 ? 19.325 0.287 -14.148 1.00 88.81 102 GLU A CA 1
ATOM 820 C C . GLU A 1 102 ? 19.497 -1.085 -13.484 1.00 88.81 102 GLU A C 1
ATOM 822 O O . GLU A 1 102 ? 18.586 -1.622 -12.839 1.00 88.81 102 GLU A O 1
ATOM 827 N N . GLN A 1 103 ? 20.690 -1.662 -13.629 1.00 78.94 103 GLN A N 1
ATOM 828 C CA . GLN A 1 103 ? 21.089 -2.847 -12.881 1.00 78.94 103 GLN A CA 1
ATOM 829 C C . GLN A 1 103 ? 20.984 -2.515 -11.381 1.00 78.94 103 GLN A C 1
ATOM 831 O O . GLN A 1 103 ? 21.620 -1.577 -10.922 1.00 78.94 103 GLN A O 1
ATOM 836 N N . GLU A 1 104 ? 20.156 -3.259 -10.637 1.00 88.00 104 GLU A N 1
ATOM 837 C CA . GLU A 1 104 ? 19.811 -3.058 -9.210 1.00 88.00 104 GLU A CA 1
ATOM 838 C C . GLU A 1 104 ? 18.648 -2.106 -8.879 1.00 88.00 104 GLU A C 1
ATOM 840 O O . GLU A 1 104 ? 18.249 -2.048 -7.711 1.00 88.00 104 GLU A O 1
ATOM 845 N N . THR A 1 105 ? 18.013 -1.430 -9.844 1.00 92.25 105 THR A N 1
ATOM 846 C CA . THR A 1 105 ? 16.830 -0.607 -9.517 1.00 92.25 105 THR A CA 1
ATOM 847 C C . THR A 1 105 ? 15.692 -1.438 -8.911 1.00 92.25 105 THR A C 1
ATOM 849 O O . THR A 1 105 ? 14.977 -0.944 -8.044 1.00 92.25 105 THR A O 1
ATOM 852 N N . ASP A 1 106 ? 15.587 -2.726 -9.247 1.00 93.69 106 ASP A N 1
ATOM 853 C CA . ASP A 1 106 ? 14.652 -3.659 -8.604 1.00 93.69 106 ASP A CA 1
ATOM 854 C C . ASP A 1 106 ? 14.843 -3.742 -7.076 1.00 93.69 106 ASP A C 1
ATOM 856 O O . ASP A 1 106 ? 13.866 -3.828 -6.333 1.00 93.69 106 ASP A O 1
ATOM 860 N N . LEU A 1 107 ? 16.085 -3.667 -6.578 1.00 96.00 107 LEU A N 1
ATOM 861 C CA . LEU A 1 107 ? 16.367 -3.672 -5.136 1.00 96.00 107 LEU A CA 1
ATOM 862 C C . LEU A 1 107 ? 15.897 -2.371 -4.478 1.00 96.00 107 LEU A C 1
ATOM 864 O O . LEU A 1 107 ? 15.342 -2.396 -3.378 1.00 96.00 107 LEU A O 1
ATOM 868 N N . LYS A 1 108 ? 16.083 -1.237 -5.162 1.00 97.06 108 LYS A N 1
ATOM 869 C CA . LYS A 1 108 ? 15.566 0.064 -4.716 1.00 97.06 108 LYS A CA 1
ATOM 870 C C . LYS A 1 108 ? 14.036 0.065 -4.714 1.00 97.06 108 LYS A C 1
ATOM 872 O O . LYS A 1 108 ? 13.427 0.525 -3.752 1.00 97.06 108 LYS A O 1
ATOM 877 N N . ALA A 1 109 ? 13.408 -0.516 -5.735 1.00 97.06 109 ALA A N 1
ATOM 878 C CA . ALA A 1 109 ? 11.958 -0.650 -5.820 1.00 97.06 109 ALA A CA 1
ATOM 879 C C . ALA A 1 109 ? 11.390 -1.563 -4.722 1.00 97.06 109 ALA A C 1
ATOM 881 O O . ALA A 1 109 ? 10.312 -1.294 -4.189 1.00 97.06 109 ALA A O 1
ATOM 882 N N . ASP A 1 110 ? 12.126 -2.607 -4.338 1.00 97.81 110 ASP A N 1
ATOM 883 C CA . ASP A 1 110 ? 11.772 -3.465 -3.209 1.00 97.81 110 ASP A CA 1
ATOM 884 C C . ASP A 1 110 ? 11.802 -2.704 -1.875 1.00 97.81 110 ASP A C 1
ATOM 886 O O . ASP A 1 110 ? 10.853 -2.768 -1.092 1.00 97.81 110 ASP A O 1
ATOM 890 N N . GLN A 1 111 ? 12.851 -1.911 -1.645 1.00 98.25 111 GLN A N 1
ATOM 891 C CA . GLN A 1 111 ? 12.970 -1.058 -0.458 1.00 98.25 111 GLN A CA 1
ATOM 892 C C . GLN A 1 111 ? 11.888 0.026 -0.415 1.00 98.25 111 GLN A C 1
ATOM 894 O O . GLN A 1 111 ? 11.295 0.258 0.640 1.00 98.25 111 GLN A O 1
ATOM 899 N N . MET A 1 112 ? 11.594 0.641 -1.563 1.00 98.06 112 MET A N 1
ATOM 900 C CA . MET A 1 112 ? 10.490 1.583 -1.743 1.00 98.06 112 MET A CA 1
ATOM 901 C C . MET A 1 112 ? 9.156 0.932 -1.341 1.00 98.06 112 MET A C 1
ATOM 903 O O . MET A 1 112 ? 8.413 1.480 -0.526 1.00 98.06 112 MET A O 1
ATOM 907 N N . HIS A 1 113 ? 8.885 -0.286 -1.821 1.00 98.50 113 HIS A N 1
ATOM 908 C CA . HIS A 1 113 ? 7.692 -1.044 -1.442 1.00 98.50 113 HIS A CA 1
ATOM 909 C C . HIS A 1 113 ? 7.628 -1.316 0.070 1.00 98.50 113 HIS A C 1
ATOM 911 O O . HIS A 1 113 ? 6.592 -1.099 0.704 1.00 98.50 113 HIS A O 1
ATOM 917 N N . GLU A 1 114 ? 8.730 -1.780 0.670 1.00 98.44 114 GLU A N 1
ATOM 918 C CA . GLU A 1 114 ? 8.814 -2.041 2.112 1.00 98.44 114 GLU A CA 1
ATOM 919 C C . GLU A 1 114 ? 8.586 -0.785 2.957 1.00 98.44 114 GLU A C 1
ATOM 921 O O . GLU A 1 114 ? 7.929 -0.864 3.999 1.00 98.44 114 GLU A O 1
ATOM 926 N N . ALA A 1 115 ? 9.085 0.373 2.517 1.00 98.25 115 ALA A N 1
ATOM 927 C CA . ALA A 1 115 ? 8.882 1.644 3.204 1.00 98.25 115 ALA A CA 1
ATOM 928 C C . ALA A 1 115 ? 7.389 2.003 3.275 1.00 98.25 115 ALA A C 1
ATOM 930 O O . ALA A 1 115 ? 6.864 2.232 4.371 1.00 98.25 115 ALA A O 1
ATOM 931 N N . VAL A 1 116 ? 6.686 1.922 2.140 1.00 98.25 116 VAL A N 1
ATOM 932 C CA . VAL A 1 116 ? 5.235 2.156 2.052 1.00 98.25 116 VAL A CA 1
ATOM 933 C C . VAL A 1 116 ? 4.459 1.146 2.900 1.00 98.25 116 VAL A C 1
ATOM 935 O O . VAL A 1 116 ? 3.581 1.517 3.685 1.00 98.25 116 VAL A O 1
ATOM 938 N N . VAL A 1 117 ? 4.807 -0.143 2.818 1.00 98.00 117 VAL A N 1
ATOM 939 C CA . VAL A 1 117 ? 4.195 -1.193 3.649 1.00 98.00 117 VAL A CA 1
ATOM 940 C C . VAL A 1 117 ? 4.396 -0.907 5.137 1.00 98.00 117 VAL A C 1
ATOM 942 O O . VAL A 1 117 ? 3.458 -1.067 5.926 1.00 98.00 117 VAL A O 1
ATOM 945 N N . ALA A 1 118 ? 5.590 -0.481 5.548 1.00 96.56 118 ALA A N 1
ATOM 946 C CA . ALA A 1 118 ? 5.897 -0.166 6.936 1.00 96.56 118 ALA A CA 1
ATOM 947 C C . ALA A 1 118 ? 5.126 1.067 7.427 1.00 96.56 118 ALA A C 1
ATOM 949 O O . ALA A 1 118 ? 4.596 1.043 8.544 1.00 96.56 118 ALA A O 1
ATOM 950 N N . GLU A 1 119 ? 5.036 2.119 6.613 1.00 95.81 119 GLU A N 1
ATOM 951 C CA . GLU A 1 119 ? 4.244 3.315 6.897 1.00 95.81 119 GLU A CA 1
ATOM 952 C C . GLU A 1 119 ? 2.765 2.970 7.072 1.00 95.81 119 GLU A C 1
ATOM 954 O O . GLU A 1 119 ? 2.197 3.205 8.142 1.00 95.81 119 GLU A O 1
ATOM 959 N N . LEU A 1 120 ? 2.155 2.320 6.081 1.00 95.62 120 LEU A N 1
ATOM 960 C CA . LEU A 1 120 ? 0.736 1.973 6.111 1.00 95.62 120 LEU A CA 1
ATOM 961 C C . LEU A 1 120 ? 0.422 0.945 7.199 1.00 95.62 120 LEU A C 1
ATOM 963 O O . LEU A 1 120 ? -0.632 1.007 7.830 1.00 95.62 120 LEU A O 1
ATOM 967 N N . SER A 1 121 ? 1.354 0.046 7.519 1.00 94.50 121 SER A N 1
ATOM 968 C CA . SER A 1 121 ? 1.222 -0.855 8.669 1.00 94.50 121 SER A CA 1
ATOM 969 C C . SER A 1 121 ? 1.225 -0.104 10.003 1.00 94.50 121 SER A C 1
ATOM 971 O O . SER A 1 121 ? 0.497 -0.487 10.924 1.00 94.50 121 SER A O 1
ATOM 973 N N . LYS A 1 122 ? 2.032 0.958 10.148 1.00 90.31 122 LYS A N 1
ATOM 974 C CA . LYS A 1 122 ? 1.978 1.847 11.323 1.00 90.31 122 LYS A CA 1
ATOM 975 C C . LYS A 1 122 ? 0.665 2.623 11.332 1.00 90.31 122 LYS A C 1
ATOM 977 O O . LYS A 1 122 ? 0.021 2.665 12.378 1.00 90.31 122 LYS A O 1
ATOM 982 N N . GLY A 1 123 ? 0.240 3.136 10.178 1.00 84.12 123 GLY A N 1
ATOM 983 C CA . GLY A 1 123 ? -1.047 3.790 9.964 1.00 84.12 123 GLY A CA 1
ATOM 984 C C . GLY A 1 123 ? -2.215 2.907 10.388 1.00 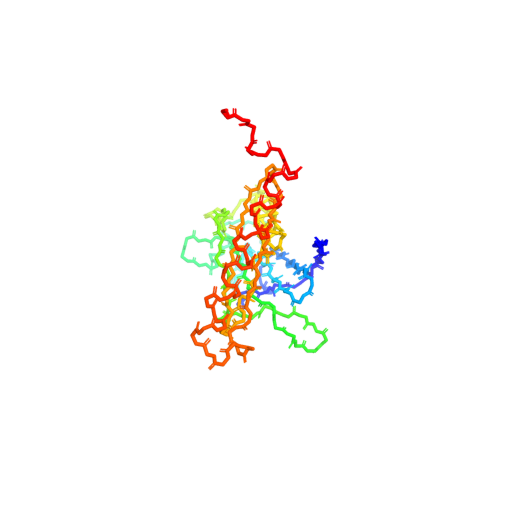84.12 123 GLY A C 1
ATOM 985 O O . GLY A 1 123 ? -3.015 3.331 11.198 1.00 84.12 123 GLY A O 1
ATOM 986 N N . LEU A 1 124 ? -2.268 1.637 9.984 1.00 84.62 124 LEU A N 1
ATOM 987 C CA . LEU A 1 124 ? -3.310 0.679 10.386 1.00 84.62 124 LEU A CA 1
ATOM 988 C C . LEU A 1 124 ? -3.296 0.341 11.885 1.00 84.62 124 LEU A C 1
ATOM 990 O O . LEU A 1 124 ? -4.342 0.035 12.460 1.00 84.62 124 LEU A O 1
ATOM 994 N N . L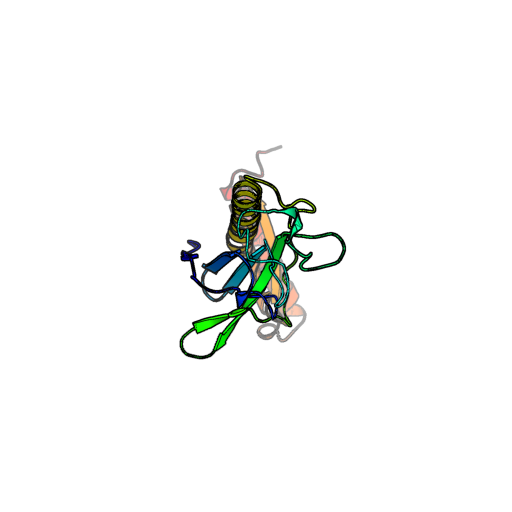YS A 1 125 ? -2.124 0.381 12.531 1.00 72.19 125 LYS A N 1
ATOM 995 C CA . LYS A 1 125 ? -1.996 0.209 13.990 1.00 72.19 125 LYS A CA 1
ATOM 996 C C . LYS A 1 125 ? -2.396 1.474 14.754 1.00 72.19 125 LYS A C 1
ATOM 998 O O . LYS A 1 125 ? -2.957 1.355 15.840 1.00 72.19 125 LYS A O 1
ATOM 1003 N N . GLY A 1 126 ? -2.097 2.652 14.204 1.00 54.97 126 GLY A N 1
ATOM 1004 C CA . GLY A 1 126 ? -2.444 3.969 14.750 1.00 54.97 126 GLY A CA 1
ATOM 1005 C C . GLY A 1 126 ? -3.892 4.378 14.470 1.00 54.97 126 GLY A C 1
ATOM 1006 O O . GLY A 1 126 ? -4.515 5.010 15.311 1.00 54.97 126 GLY A O 1
ATOM 1007 N N . ALA A 1 127 ? -4.462 3.903 13.361 1.00 48.75 127 ALA A N 1
ATOM 1008 C CA . ALA A 1 127 ? -5.853 4.040 12.936 1.00 48.75 127 ALA A CA 1
ATOM 1009 C C . ALA A 1 127 ? -6.804 3.099 13.695 1.00 48.75 127 ALA A C 1
ATOM 1011 O O . ALA A 1 127 ? -7.941 2.886 13.274 1.00 48.75 127 ALA A O 1
ATOM 1012 N N . ILE A 1 128 ? -6.412 2.697 14.909 1.00 47.03 128 ILE A N 1
ATOM 1013 C CA . ILE A 1 128 ? -7.321 2.762 16.064 1.00 47.03 128 ILE A CA 1
ATOM 1014 C C . ILE A 1 128 ? -7.582 4.258 16.387 1.00 47.03 128 ILE A C 1
ATOM 1016 O O . ILE A 1 128 ? -7.443 4.719 17.511 1.00 47.03 128 ILE A O 1
ATOM 1020 N N . MET A 1 129 ? -7.907 5.036 15.360 1.00 43.06 129 MET A N 1
ATOM 1021 C CA . MET A 1 129 ? -8.643 6.278 15.417 1.00 43.06 129 MET A CA 1
ATOM 1022 C C . MET A 1 129 ? -9.927 5.902 14.702 1.00 43.06 129 MET A C 1
ATOM 1024 O O . MET A 1 129 ? -9.983 5.747 13.482 1.00 43.06 129 MET A O 1
ATOM 1028 N N . THR A 1 130 ? -10.850 5.503 15.559 1.00 47.16 130 THR A N 1
ATOM 1029 C CA . THR A 1 130 ? -12.276 5.320 15.361 1.00 47.16 130 THR A CA 1
ATOM 1030 C C . THR A 1 130 ? -12.819 5.898 14.057 1.00 47.16 130 THR A C 1
ATOM 1032 O O . THR A 1 130 ? -12.742 7.093 13.789 1.00 47.16 130 THR A O 1
ATOM 1035 N N . GLU A 1 131 ? -13.467 5.041 13.265 1.00 45.91 131 GLU A N 1
ATOM 1036 C CA . GLU A 1 131 ? -14.650 5.503 12.543 1.00 45.91 131 GLU A CA 1
ATOM 1037 C C . GLU A 1 131 ? -15.613 6.006 13.621 1.00 45.91 131 GLU A C 1
ATOM 1039 O O . GLU A 1 131 ? -16.295 5.215 14.278 1.00 45.91 131 GLU A O 1
ATOM 1044 N N . ILE A 1 132 ? -15.580 7.311 13.891 1.00 56.22 132 ILE A N 1
ATOM 1045 C CA . ILE A 1 132 ? -16.591 7.958 14.712 1.00 56.22 132 ILE A CA 1
ATOM 1046 C C . ILE A 1 132 ? -17.885 7.756 13.934 1.00 56.22 132 ILE A C 1
ATOM 1048 O O . ILE A 1 132 ? -18.046 8.284 12.833 1.00 56.22 132 ILE A O 1
ATOM 1052 N N . ARG A 1 133 ? -18.769 6.904 14.457 1.00 59.31 133 ARG A N 1
ATOM 1053 C CA . ARG A 1 133 ? -20.083 6.700 13.850 1.00 59.31 133 ARG A CA 1
ATOM 1054 C C . ARG A 1 133 ? -20.785 8.050 13.806 1.00 59.31 133 ARG A C 1
ATOM 1056 O O . ARG A 1 133 ? -20.692 8.817 14.764 1.00 59.31 133 ARG A O 1
ATOM 1063 N N . GLU A 1 134 ? -21.484 8.327 12.714 1.00 59.72 134 GLU A N 1
ATOM 1064 C CA . GLU A 1 134 ? -22.340 9.506 12.627 1.00 59.72 134 GLU A CA 1
ATOM 1065 C C . GLU A 1 134 ? -23.252 9.572 13.865 1.00 59.72 134 GLU A C 1
ATOM 1067 O O . GLU A 1 134 ? -23.831 8.565 14.282 1.00 59.72 134 GLU A O 1
ATOM 1072 N N . GLY A 1 135 ? -23.291 10.734 14.519 1.00 71.31 135 GLY A N 1
ATOM 1073 C CA . GLY A 1 135 ? -23.957 10.884 15.812 1.00 71.31 135 GLY A CA 1
ATOM 1074 C C . GLY A 1 135 ? -23.139 10.411 17.018 1.00 71.31 135 GLY A C 1
ATOM 1075 O O . GLY A 1 135 ? -23.727 10.122 18.045 1.00 71.31 135 GLY A O 1
ATOM 1076 N N . THR A 1 136 ? -21.808 10.329 16.953 1.00 73.44 136 THR A N 1
ATOM 1077 C CA . THR A 1 136 ? -20.952 10.070 18.130 1.00 73.44 136 THR A CA 1
ATOM 1078 C C . THR A 1 136 ? -20.043 11.268 18.414 1.00 73.44 136 THR A C 1
ATOM 1080 O O . THR A 1 136 ? -19.444 11.825 17.499 1.00 73.44 136 THR A O 1
ATOM 1083 N N . ILE A 1 137 ? -19.908 11.655 19.685 1.00 72.06 137 ILE A N 1
ATOM 1084 C CA . ILE A 1 137 ? -18.851 12.566 20.151 1.00 72.06 137 ILE A CA 1
ATOM 1085 C C . ILE A 1 137 ? -17.757 11.719 20.783 1.00 72.06 137 ILE A C 1
ATOM 1087 O O . ILE A 1 137 ? -18.043 10.937 21.685 1.00 72.06 137 ILE A O 1
ATOM 1091 N N . GLU A 1 138 ? -16.506 11.897 20.367 1.00 74.81 138 GLU A N 1
ATOM 1092 C CA . GLU A 1 138 ? -15.366 11.206 20.964 1.00 74.81 138 GLU A CA 1
ATOM 1093 C C . GLU A 1 138 ? -14.290 12.186 21.433 1.00 74.81 138 GLU A C 1
ATOM 1095 O O . GLU A 1 138 ? -13.927 13.127 20.730 1.00 74.81 138 GLU A O 1
ATOM 1100 N N . LEU A 1 139 ? -13.760 11.941 22.629 1.00 71.81 139 LEU A N 1
ATOM 1101 C CA . LEU A 1 139 ? -12.608 12.628 23.188 1.00 71.81 139 LEU A CA 1
ATOM 1102 C C . LEU A 1 139 ? -11.425 11.661 23.237 1.00 71.81 139 LEU A C 1
ATOM 1104 O O . LEU A 1 139 ? -11.453 10.659 23.956 1.00 71.81 139 LEU A O 1
ATO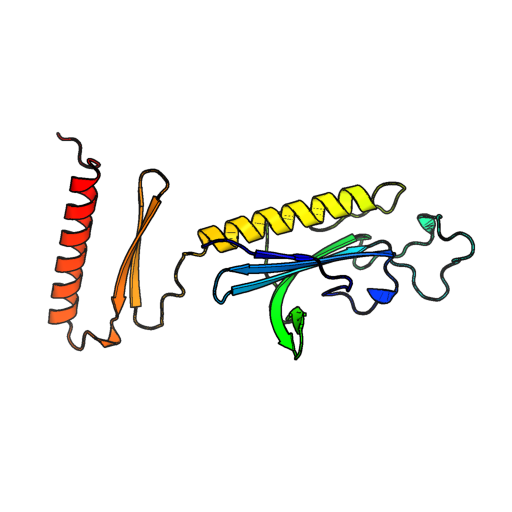M 1108 N N . GLN A 1 140 ? -10.371 11.990 22.493 1.00 73.69 140 GLN A N 1
ATOM 1109 C CA . GLN A 1 140 ? -9.128 11.226 22.457 1.00 73.69 140 GLN A CA 1
ATOM 1110 C C . GLN A 1 140 ? -8.023 11.950 23.226 1.00 73.69 140 GLN A C 1
ATOM 1112 O O . GLN A 1 140 ? -7.845 13.161 23.113 1.00 73.69 140 GLN A O 1
ATOM 1117 N N . THR A 1 141 ? -7.247 11.200 24.006 1.00 69.75 141 THR A N 1
ATOM 1118 C CA . THR A 1 141 ? -6.070 11.720 24.708 1.00 69.75 141 THR A CA 1
ATOM 1119 C C . THR A 1 141 ? -4.908 10.735 24.632 1.00 69.75 141 THR A C 1
ATOM 1121 O O . THR A 1 141 ? -5.089 9.524 24.771 1.00 69.75 141 THR A O 1
ATOM 1124 N N . LYS A 1 142 ? -3.695 11.246 24.394 1.00 71.44 142 LYS A N 1
ATOM 1125 C CA . LYS A 1 142 ? -2.459 10.454 24.343 1.00 71.44 142 LYS A CA 1
ATOM 1126 C C . LYS A 1 142 ? -1.629 10.725 25.592 1.00 71.44 142 LYS A C 1
ATOM 1128 O O . LYS A 1 142 ? -1.171 11.844 25.801 1.00 71.44 142 LYS A O 1
ATOM 1133 N N . ILE A 1 143 ? -1.405 9.692 26.400 1.00 71.56 143 ILE A N 1
ATOM 1134 C CA . ILE A 1 143 ? -0.705 9.785 27.688 1.00 71.56 143 ILE A CA 1
ATOM 1135 C C . ILE A 1 143 ? 0.310 8.647 27.768 1.00 71.56 143 ILE A C 1
ATOM 1137 O O . ILE A 1 143 ? -0.049 7.482 27.603 1.00 71.56 143 ILE A O 1
ATOM 1141 N N . ASN A 1 144 ? 1.585 8.970 28.011 1.00 70.00 144 ASN A N 1
ATOM 1142 C CA . ASN A 1 144 ? 2.685 7.995 28.118 1.00 70.00 144 ASN A CA 1
ATOM 1143 C C . ASN A 1 144 ? 2.734 6.991 26.947 1.00 70.00 144 ASN A C 1
ATOM 1145 O O . ASN A 1 144 ? 2.922 5.791 27.139 1.00 70.00 144 ASN A O 1
ATOM 1149 N N . GLY A 1 145 ? 2.494 7.475 25.724 1.00 63.22 145 GLY A N 1
ATOM 1150 C CA . GLY A 1 145 ? 2.498 6.649 24.512 1.00 63.22 145 GLY A CA 1
ATOM 1151 C C . GLY A 1 145 ? 1.261 5.764 24.311 1.00 63.22 145 GLY A C 1
ATOM 1152 O O . GLY A 1 145 ? 1.178 5.093 23.286 1.00 63.22 145 GLY A O 1
ATOM 1153 N N . LYS A 1 146 ? 0.284 5.780 25.227 1.00 64.50 146 LYS A N 1
ATOM 1154 C CA . LYS A 1 146 ? -1.006 5.085 25.091 1.00 64.50 146 LYS A CA 1
ATOM 1155 C C . LYS A 1 146 ? -2.108 6.072 24.710 1.00 64.50 146 LYS A C 1
ATOM 1157 O O . LYS A 1 146 ? -2.118 7.200 25.198 1.00 64.50 146 LYS A O 1
ATOM 1162 N N . ILE A 1 147 ? -3.028 5.646 23.849 1.00 71.19 147 ILE A N 1
ATOM 1163 C CA . ILE A 1 147 ? -4.208 6.426 23.454 1.00 71.19 147 ILE A CA 1
ATOM 1164 C C . ILE A 1 147 ? -5.401 5.946 24.281 1.00 71.19 147 ILE A C 1
ATOM 1166 O O . ILE A 1 147 ? -5.643 4.744 24.390 1.00 71.19 147 ILE A O 1
ATOM 1170 N N . TYR A 1 148 ? -6.126 6.895 24.859 1.00 72.38 148 TYR A N 1
ATOM 1171 C CA . TYR A 1 148 ? -7.394 6.690 25.544 1.00 72.38 148 TYR A CA 1
ATOM 1172 C C . TYR A 1 148 ? -8.479 7.401 24.740 1.00 72.38 148 TYR A C 1
ATOM 1174 O O . TYR A 1 148 ? -8.300 8.556 24.360 1.00 72.38 148 TYR A O 1
ATOM 1182 N N . ALA A 1 149 ? -9.590 6.714 24.505 1.00 73.19 149 ALA A N 1
ATOM 1183 C CA . ALA A 1 149 ? -10.746 7.233 23.792 1.00 73.19 149 ALA A CA 1
ATOM 1184 C C . ALA A 1 149 ? -11.978 7.105 24.689 1.00 73.19 149 ALA A C 1
ATOM 1186 O O . ALA A 1 149 ? -12.223 6.033 25.248 1.00 73.19 149 ALA A O 1
ATOM 1187 N N . LEU A 1 150 ? -12.738 8.188 24.838 1.00 76.31 150 LEU A N 1
ATOM 1188 C CA . LEU A 1 150 ? -14.060 8.161 25.453 1.00 76.31 150 LEU A CA 1
ATOM 1189 C C . LEU A 1 150 ? -15.090 8.656 24.442 1.00 76.31 150 LEU A C 1
ATOM 1191 O O . LEU A 1 150 ? -14.940 9.758 23.926 1.00 76.31 150 LEU A O 1
ATOM 1195 N N . GLY A 1 151 ? -16.125 7.861 24.180 1.00 74.62 151 GLY A N 1
ATOM 1196 C CA . GLY A 1 151 ? -17.186 8.191 23.229 1.00 74.62 151 GLY A CA 1
ATOM 1197 C C . GLY A 1 151 ? -18.558 8.300 23.891 1.00 74.62 151 GLY A C 1
ATOM 1198 O O . GLY A 1 151 ? -18.842 7.575 24.844 1.00 74.62 151 GLY A O 1
ATOM 1199 N N . ILE A 1 152 ? -19.406 9.177 23.360 1.00 76.56 152 ILE A N 1
ATOM 1200 C CA . ILE A 1 152 ? -20.845 9.264 23.624 1.00 76.56 152 ILE A CA 1
ATOM 1201 C C . ILE A 1 152 ? -21.585 9.075 22.300 1.00 76.56 152 ILE A C 1
ATOM 1203 O O . ILE A 1 152 ? -21.324 9.811 21.351 1.00 76.56 152 ILE A O 1
ATOM 1207 N N . ASP A 1 153 ? -22.558 8.168 22.267 1.00 80.44 153 ASP A N 1
ATOM 1208 C CA . ASP A 1 153 ? -23.514 8.047 21.162 1.00 80.44 153 ASP A CA 1
ATOM 1209 C C . ASP A 1 153 ? -24.684 9.026 21.367 1.00 80.44 153 ASP A C 1
ATOM 1211 O O . ASP A 1 153 ? -25.520 8.848 22.255 1.00 80.44 153 ASP A O 1
ATOM 1215 N N . LEU A 1 154 ? -24.748 10.073 20.547 1.00 78.62 154 LEU A N 1
ATOM 1216 C CA . LEU A 1 154 ? -25.794 11.096 20.567 1.00 78.62 154 LEU A CA 1
ATOM 1217 C C . LEU A 1 154 ? -27.176 10.534 20.232 1.00 78.62 154 LEU A C 1
ATOM 1219 O O . LEU A 1 154 ? -28.165 11.076 20.717 1.00 78.62 154 LEU A O 1
ATOM 1223 N N . ASN A 1 155 ? -27.277 9.423 19.493 1.00 78.81 155 ASN A N 1
ATOM 1224 C CA . ASN A 1 155 ? -28.575 8.802 19.202 1.00 78.81 155 ASN A CA 1
ATOM 1225 C C . ASN A 1 155 ? -29.244 8.246 20.468 1.00 78.81 155 ASN A C 1
ATOM 1227 O O . ASN A 1 155 ? -30.453 8.021 20.500 1.00 78.81 155 ASN A O 1
ATOM 1231 N N . THR A 1 156 ? -28.465 8.042 21.534 1.00 75.31 156 THR A N 1
ATOM 1232 C CA . THR A 1 156 ? -28.963 7.610 22.846 1.00 75.31 156 THR A CA 1
ATOM 1233 C C . THR A 1 156 ? -29.341 8.782 23.763 1.00 75.31 156 THR A C 1
ATOM 1235 O O . THR A 1 156 ? -29.847 8.569 24.868 1.00 75.31 156 THR A O 1
ATOM 1238 N N . ILE A 1 157 ? -29.148 10.026 23.303 1.00 79.12 157 ILE A N 1
ATOM 1239 C CA . ILE A 1 157 ? -29.340 11.258 24.073 1.00 79.12 157 ILE A CA 1
ATOM 1240 C C . ILE A 1 157 ? -30.447 12.107 23.430 1.00 79.12 157 ILE A C 1
ATOM 1242 O O . ILE A 1 157 ? -30.180 12.964 22.593 1.00 79.12 157 ILE A O 1
ATOM 1246 N N . PRO A 1 158 ? -31.713 11.915 23.837 1.00 74.50 158 PRO A N 1
ATOM 1247 C CA . PRO A 1 158 ? -32.848 12.584 23.202 1.00 74.50 158 PRO A CA 1
ATOM 1248 C C . PRO A 1 158 ? -33.053 14.043 23.643 1.00 74.50 158 PRO A C 1
ATOM 1250 O O . PRO A 1 158 ? -33.942 14.704 23.116 1.00 74.50 158 PRO A O 1
ATOM 1253 N N . THR A 1 159 ? -32.309 14.540 24.641 1.00 84.38 159 THR A N 1
ATOM 1254 C CA . THR A 1 159 ? -32.512 15.884 25.212 1.00 84.38 159 THR A CA 1
ATOM 1255 C C . THR A 1 159 ? -31.197 16.580 25.563 1.00 84.38 159 THR A C 1
ATOM 1257 O O . THR A 1 159 ? -30.211 15.937 25.927 1.00 84.38 159 THR A O 1
ATOM 1260 N N . GLU A 1 160 ? -31.204 17.915 25.520 1.00 82.88 160 GLU A N 1
ATOM 1261 C CA . GLU A 1 160 ? -30.070 18.768 25.905 1.00 82.88 160 GLU A CA 1
ATOM 1262 C C . GLU A 1 160 ? -29.621 18.523 27.357 1.00 82.88 160 GLU A C 1
ATOM 1264 O O . GLU A 1 160 ? -28.432 18.412 27.648 1.00 82.88 160 GLU A O 1
ATOM 1269 N N . GLU A 1 161 ? -30.570 18.340 28.275 1.00 85.81 161 GLU A N 1
ATOM 1270 C CA . GLU A 1 161 ? -30.293 18.066 29.690 1.00 85.81 161 GLU A CA 1
ATOM 1271 C C . GLU A 1 161 ? -29.511 16.760 29.886 1.00 85.81 161 GLU A C 1
ATOM 1273 O O . GLU A 1 161 ? -28.566 16.706 30.682 1.00 85.81 161 GLU A O 1
ATOM 1278 N N . LYS A 1 162 ? -29.865 15.710 29.129 1.00 83.00 162 LYS A N 1
ATOM 1279 C CA . LYS A 1 162 ? -29.128 14.442 29.132 1.00 83.00 162 LYS A CA 1
ATOM 1280 C C . LYS A 1 162 ? -27.744 14.609 28.510 1.00 83.00 162 LYS A C 1
ATOM 1282 O O . LYS A 1 162 ? -26.787 14.072 29.058 1.00 83.00 162 LYS A O 1
ATOM 1287 N N . LEU A 1 163 ? -27.603 15.408 27.449 1.00 80.06 163 LEU A N 1
ATOM 1288 C CA . LEU A 1 163 ? -26.296 15.699 26.852 1.00 80.06 163 LEU A CA 1
ATOM 1289 C C . LEU A 1 163 ? -25.356 16.361 27.864 1.00 80.06 163 LEU A C 1
ATOM 1291 O O . LEU A 1 163 ? -24.225 15.915 28.055 1.00 80.06 163 LEU A O 1
ATOM 1295 N N . VAL A 1 164 ? -25.836 17.384 28.573 1.00 84.19 164 VAL A N 1
ATOM 1296 C CA . VAL A 1 164 ? -25.065 18.063 29.623 1.00 84.19 164 VAL A CA 1
ATOM 1297 C C . VAL A 1 164 ? -24.694 17.096 30.752 1.00 84.19 164 VAL A C 1
ATOM 1299 O O . VAL A 1 164 ? -23.586 17.171 31.292 1.00 84.19 164 VAL A O 1
ATOM 1302 N N . HIS A 1 165 ? -25.592 16.178 31.119 1.00 86.19 165 HIS A N 1
ATOM 1303 C CA . HIS A 1 165 ? -25.309 15.151 32.120 1.00 86.19 165 HIS A CA 1
ATOM 1304 C C . HIS A 1 165 ? -24.179 14.209 31.682 1.00 86.19 165 HIS A C 1
ATOM 1306 O O . HIS A 1 165 ? -23.215 14.023 32.434 1.00 86.19 165 HIS A O 1
ATOM 1312 N N . GLU A 1 166 ? -24.261 13.672 30.465 1.00 82.06 166 GLU A N 1
ATOM 1313 C CA . GLU A 1 166 ? -23.267 12.748 29.912 1.00 82.06 166 GLU A CA 1
ATOM 1314 C C . GLU A 1 166 ? -21.902 13.427 29.724 1.00 82.06 166 GLU A C 1
ATOM 1316 O O . GLU A 1 166 ? -20.869 12.876 30.109 1.00 82.06 166 GLU A O 1
ATOM 1321 N N . LEU A 1 167 ? -21.869 14.685 29.271 1.00 81.88 167 LEU A N 1
ATOM 1322 C CA . LEU A 1 167 ? -20.633 15.475 29.191 1.00 81.88 167 LEU A CA 1
ATOM 1323 C C . LEU A 1 167 ? -19.995 15.707 30.573 1.00 81.88 167 LEU A C 1
ATOM 1325 O O . LEU A 1 167 ? -18.770 15.617 30.731 1.00 81.88 167 LEU A O 1
ATOM 1329 N N . LYS A 1 168 ? -20.803 15.950 31.616 1.00 86.44 168 LYS A N 1
ATOM 1330 C CA . LYS A 1 168 ? -20.312 16.033 33.005 1.00 86.44 168 LYS A CA 1
ATOM 1331 C C . LYS A 1 168 ? -19.796 14.689 33.514 1.00 86.44 168 LYS A C 1
ATOM 1333 O O . LYS A 1 168 ? -18.880 14.665 34.342 1.00 86.44 168 LYS A O 1
ATOM 1338 N N . TRP A 1 169 ? -20.393 13.576 33.093 1.00 84.44 169 TRP A N 1
ATOM 1339 C CA . TRP A 1 169 ? -19.903 12.241 33.429 1.00 84.44 169 TRP A CA 1
ATOM 1340 C C . TRP A 1 169 ? -18.559 11.961 32.750 1.00 84.44 169 TRP A C 1
ATOM 1342 O O . TRP A 1 169 ? -17.595 11.646 33.449 1.00 84.44 169 TRP A O 1
ATOM 1352 N N . LEU A 1 170 ? -18.453 12.195 31.438 1.00 81.06 170 LEU A N 1
ATOM 1353 C CA . LEU A 1 170 ? -17.207 12.068 30.677 1.00 81.06 170 LEU A CA 1
ATOM 1354 C C . LEU A 1 170 ? -16.072 12.872 31.303 1.00 81.06 170 LEU A C 1
ATOM 1356 O O . LEU A 1 170 ? -14.975 12.354 31.503 1.00 81.06 170 LEU A O 1
ATOM 1360 N N . THR A 1 171 ? -16.347 14.126 31.663 1.00 82.06 171 THR A N 1
ATOM 1361 C CA . THR A 1 171 ? -15.363 15.003 32.308 1.00 82.06 171 THR A CA 1
ATOM 1362 C C . THR A 1 171 ? -14.851 14.391 33.614 1.00 82.06 171 THR A C 1
ATOM 1364 O O . THR A 1 171 ? -13.645 14.346 33.859 1.00 82.06 171 THR A O 1
ATOM 1367 N N . ARG A 1 172 ? -15.749 13.851 34.449 1.00 85.12 172 ARG A N 1
ATOM 1368 C CA . ARG A 1 172 ? -15.376 13.169 35.700 1.00 85.12 172 ARG A CA 1
ATOM 1369 C C . ARG A 1 172 ? -14.590 11.882 35.447 1.00 85.12 172 ARG A C 1
ATOM 1371 O O . ARG A 1 172 ? -13.605 11.638 36.145 1.00 85.12 172 ARG A O 1
ATOM 1378 N N . ALA A 1 173 ? -14.986 11.087 34.454 1.00 81.56 173 ALA A N 1
ATOM 1379 C CA . ALA A 1 173 ? -14.302 9.854 34.068 1.00 81.56 173 ALA A CA 1
ATOM 1380 C C . ALA A 1 173 ? -12.877 10.133 33.565 1.00 81.56 173 ALA A C 1
ATOM 1382 O O . ALA A 1 173 ? -11.924 9.466 33.985 1.00 81.56 173 ALA A O 1
ATOM 1383 N N . LEU A 1 174 ? -12.714 11.170 32.739 1.00 80.94 174 LEU A N 1
ATOM 1384 C CA . LEU A 1 174 ? -11.418 11.645 32.271 1.00 80.94 174 LEU A CA 1
ATOM 1385 C C . LEU A 1 174 ? -10.550 12.080 33.453 1.00 80.94 174 LEU A C 1
ATOM 1387 O O . LEU A 1 174 ? -9.483 11.508 33.659 1.00 80.94 174 LEU A O 1
ATOM 1391 N N . VAL A 1 175 ? -11.023 13.008 34.292 1.00 83.00 175 VAL A N 1
ATOM 1392 C CA . VAL A 1 175 ? -10.274 13.482 35.473 1.00 83.00 175 VAL A CA 1
ATOM 1393 C C . VAL A 1 175 ? -9.871 12.322 36.389 1.00 83.00 175 VAL A C 1
ATOM 1395 O O . VAL A 1 175 ? -8.729 12.268 36.844 1.00 83.00 175 VAL A O 1
ATOM 1398 N N . GLY A 1 176 ? -10.770 11.365 36.638 1.00 81.81 176 GLY A N 1
ATOM 1399 C CA . GLY A 1 176 ? -10.468 10.166 37.421 1.00 81.81 176 GLY A CA 1
ATOM 1400 C C . GLY A 1 176 ? -9.364 9.309 36.795 1.00 81.81 176 GLY A C 1
ATOM 1401 O O . GLY A 1 176 ? -8.463 8.846 37.498 1.00 81.81 176 GLY A O 1
ATOM 1402 N N . THR A 1 177 ? -9.391 9.145 35.472 1.00 79.19 177 THR A N 1
ATOM 1403 C CA . THR A 1 177 ? -8.364 8.420 34.710 1.00 79.19 177 THR A CA 1
ATOM 1404 C C . THR A 1 177 ? -7.013 9.124 34.805 1.00 79.19 177 THR A C 1
ATOM 1406 O O . THR A 1 177 ? -6.019 8.501 35.174 1.00 79.19 177 THR A O 1
ATOM 1409 N N . LEU A 1 178 ? -6.978 10.439 34.581 1.00 80.81 178 LEU A N 1
ATOM 1410 C CA . LEU A 1 178 ? -5.759 11.246 34.664 1.00 80.81 178 LEU A CA 1
ATOM 1411 C C . LEU A 1 178 ? -5.141 11.238 36.073 1.00 80.81 178 LEU A C 1
ATOM 1413 O O . LEU A 1 178 ? -3.918 11.166 36.214 1.00 80.81 178 LEU A O 1
ATOM 1417 N N . LYS A 1 179 ? -5.973 11.244 37.126 1.00 83.31 179 LYS A N 1
ATOM 1418 C CA . LYS A 1 179 ? -5.521 11.083 38.519 1.00 83.31 179 LYS A CA 1
ATOM 1419 C C . LYS A 1 179 ? -4.888 9.712 38.764 1.00 83.31 179 LYS A C 1
ATOM 1421 O O . LYS A 1 179 ? -3.804 9.648 39.335 1.00 83.31 179 LYS A O 1
ATOM 1426 N N . LYS A 1 180 ? -5.515 8.617 38.306 1.00 80.88 180 LYS A N 1
ATOM 1427 C CA . LYS A 1 180 ? -4.950 7.254 38.431 1.00 80.88 180 LYS A CA 1
ATOM 1428 C C . LYS A 1 180 ? -3.602 7.119 37.726 1.00 80.88 180 LYS A C 1
ATOM 1430 O O . LYS A 1 180 ? -2.725 6.412 38.211 1.00 80.88 180 LYS A O 1
ATOM 1435 N N . LEU A 1 181 ? -3.431 7.822 36.610 1.00 77.06 181 LEU A N 1
ATOM 1436 C CA . LEU A 1 181 ? -2.181 7.864 35.852 1.00 77.06 181 LEU A CA 1
ATOM 1437 C C . LEU A 1 181 ? -1.122 8.796 36.464 1.00 77.06 181 LEU A C 1
ATOM 1439 O O . LEU A 1 181 ? -0.051 8.940 35.880 1.00 77.06 181 LEU A O 1
ATOM 1443 N N . LYS A 1 182 ? -1.397 9.409 37.628 1.00 80.50 182 LYS A N 1
ATOM 1444 C CA . LYS A 1 182 ? -0.520 10.375 38.312 1.00 80.50 182 LYS A CA 1
ATOM 1445 C C . LYS A 1 182 ? -0.109 11.550 37.420 1.00 80.50 182 LYS A C 1
ATOM 1447 O O . LYS A 1 182 ? 0.990 12.080 37.545 1.00 80.50 182 LYS A O 1
ATOM 1452 N N . TRP A 1 183 ? -0.980 11.951 36.492 1.00 70.94 183 TRP A N 1
ATOM 1453 C CA . TRP A 1 183 ? -0.657 13.049 35.581 1.00 70.94 183 TRP A CA 1
ATOM 1454 C C . TRP A 1 183 ? -0.832 14.414 36.248 1.00 70.94 183 TRP A C 1
ATOM 1456 O O . TRP A 1 183 ? -0.058 15.335 36.012 1.00 70.94 183 TRP A O 1
ATOM 1466 N N . PHE A 1 184 ? -1.788 14.506 37.172 1.00 70.69 184 PHE A N 1
ATOM 1467 C CA . PHE A 1 184 ? -1.867 15.588 38.146 1.00 70.69 184 PHE A CA 1
ATOM 1468 C C . PHE A 1 184 ? -0.923 15.287 39.320 1.00 70.69 184 PHE A C 1
ATOM 1470 O O . PHE A 1 184 ? -1.377 14.959 40.415 1.00 70.69 184 PHE A O 1
ATOM 1477 N N . ASN A 1 185 ? 0.392 15.323 39.096 1.00 53.56 185 ASN A N 1
ATOM 1478 C CA . ASN A 1 185 ? 1.326 15.446 40.216 1.00 53.56 185 ASN A CA 1
ATOM 1479 C C . ASN A 1 185 ? 1.233 16.886 40.738 1.00 53.56 185 ASN A C 1
ATOM 1481 O O . ASN A 1 185 ? 1.254 17.830 39.950 1.00 53.56 185 ASN A O 1
ATOM 1485 N N . GLY A 1 186 ? 1.015 17.012 42.046 1.00 50.62 186 GLY A N 1
ATOM 1486 C CA . GLY A 1 186 ? 0.490 18.205 42.707 1.00 50.62 186 GLY A CA 1
ATOM 1487 C C . GLY A 1 186 ? 1.228 19.515 42.429 1.00 50.62 186 GLY A C 1
ATOM 1488 O O . GLY A 1 186 ? 2.447 19.553 42.269 1.00 50.62 186 GLY A O 1
ATOM 1489 N N . LYS A 1 187 ? 0.449 20.597 42.446 1.00 38.25 187 LYS A N 1
ATOM 1490 C CA . LYS A 1 187 ? 0.819 21.754 43.260 1.00 38.25 187 LYS A CA 1
ATOM 1491 C C . LYS A 1 187 ? 0.235 21.543 44.649 1.00 38.25 187 LYS A C 1
ATOM 1493 O O . LYS A 1 187 ? -0.889 20.991 44.703 1.00 38.25 187 LYS A O 1
#

Sequence (187 aa):
MKVVRTERGWGGHFIAASMCRFRRNTLLECGKKRIVVSTVGCYYPPGADNSLPENPENASTIGYERYYETMAFEARFSEPYWEANVCKEISFESEWSLNECEQETDLKADQMHEAVVAELSKGLKGAIMTEIREGTIELQTKINGKIYALGIDLNTIPTEEKLVHELKWLTRALVGTLKKLKWFNGK

pLDDT: mean 84.84, std 13.81, range [38.25, 98.5]

Foldseek 3Di:
DAKDKDKDDFFQDQPQLVQFPDWTWIWIDDPPWIKIKIKTFQGADPPQPCVPVQDSVRGDASDDLFRMFIWMATWDCDPPDTGGPPVGTDDDDQDGTDNGRHVCVSVVSVVSSVVRVVRVSVVSVVVVPDPQPVQKDKDWDADPNDIDIDMDRNVVPPDPVSVVVVVVVVVVVVVVVCVVVCVCVDD

Secondary structure (DSSP, 8-state):
-PPEEEEESS-SS-TTGGGEEEEEEEEEEETTEEEEEEEEEEE--TTS-TTSTT-GGG-B-SBTTBSEEEEEEEEEEETTEEEEEEEEE---SS--EES---TTHHHHHHHHHHHHHHHHHHHHHH--S----TTEEEEEEEETTEEEEEEEEGGG--SHHHHHHHHHHHHHHHHHHHHHTT-S---